Protein AF-A0A2A4JK52-F1 (afdb_monomer_lite)

Foldseek 3Di:
DDDDPDDQWFKDFDDDDPPVVVVVVVVVVVVVVVVVVVVVVVVVVPDDDDDDDDDDDDDDDDDDPACLVVQPDDPDDPDDDDDDDDDDDDPPDPDQCPCLLVLDKDWDQQPNDIFIWTGRPPFTKGWSLRLCQPQCVVLSQWFDPVLVLLARFHKAFDDPSNQVSVQCCCVPVVVVSSHPDGRDSSTIMTTPVVSNLVSVSSVLLVCCLPVVDDDLPRQWAWKQKQVPDIFIWGADPSFIKTFLVRIDTPCPVVQVQWDKDAHSSSSRRVSRCLLVVHDCVQRSDRITTIHTPVVVVVSHDPPIDIDTDGDPPSVPRPRTDPDD

Structure (mmCIF, N/CA/C/O backbone):
data_AF-A0A2A4JK52-F1
#
_entry.id   AF-A0A2A4JK52-F1
#
loop_
_atom_site.group_PDB
_atom_site.id
_atom_site.type_symbol
_atom_site.label_atom_id
_atom_site.label_alt_id
_atom_site.label_comp_id
_atom_site.label_asym_id
_atom_site.label_entity_id
_atom_site.label_seq_id
_atom_site.pdbx_PDB_ins_code
_atom_site.Cartn_x
_atom_site.Cartn_y
_atom_site.Cartn_z
_atom_site.occupancy
_atom_site.B_iso_or_equiv
_atom_site.auth_seq_id
_atom_site.auth_comp_id
_atom_site.auth_asym_id
_atom_site.auth_atom_id
_atom_site.pdbx_PDB_model_num
ATOM 1 N N . MET A 1 1 ? -8.063 0.320 60.083 1.00 36.62 1 MET A N 1
ATOM 2 C CA . MET A 1 1 ? -8.155 -0.247 58.723 1.00 36.62 1 MET A CA 1
ATOM 3 C C . MET A 1 1 ? -8.976 0.727 57.902 1.00 36.62 1 MET A C 1
ATOM 5 O O . MET A 1 1 ? -10.187 0.762 58.048 1.00 36.62 1 MET A O 1
ATOM 9 N N . THR A 1 2 ? -8.309 1.629 57.188 1.00 32.31 2 THR A N 1
ATOM 10 C CA . THR A 1 2 ? -8.949 2.612 56.309 1.00 32.31 2 THR A CA 1
ATOM 11 C C . THR A 1 2 ? -9.071 1.989 54.930 1.00 32.31 2 THR A C 1
ATOM 13 O O . THR A 1 2 ? -8.071 1.800 54.238 1.00 32.31 2 THR A O 1
ATOM 16 N N . ASP A 1 3 ? -10.295 1.607 54.593 1.00 34.12 3 ASP A N 1
ATOM 17 C CA . ASP A 1 3 ? -10.659 1.033 53.307 1.00 34.12 3 ASP A CA 1
ATOM 18 C C . ASP A 1 3 ? -10.543 2.130 52.241 1.00 34.12 3 ASP A C 1
ATOM 20 O O . ASP A 1 3 ? -11.232 3.151 52.296 1.00 34.12 3 ASP A O 1
ATOM 24 N N . THR A 1 4 ? -9.579 1.980 51.335 1.00 31.64 4 THR A N 1
ATOM 25 C CA . THR A 1 4 ? -9.336 2.944 50.257 1.00 31.64 4 THR A CA 1
ATOM 26 C C . THR A 1 4 ? -10.073 2.435 49.029 1.00 31.64 4 THR A C 1
ATOM 28 O O . THR A 1 4 ? -9.533 1.662 48.238 1.00 31.64 4 THR A O 1
ATOM 31 N N . THR A 1 5 ? -11.338 2.832 48.898 1.00 35.09 5 THR A N 1
ATOM 32 C CA . THR A 1 5 ? -12.168 2.543 47.725 1.00 35.09 5 THR A CA 1
ATOM 33 C C . THR A 1 5 ? -11.541 3.208 46.505 1.00 35.09 5 THR A C 1
ATOM 35 O O . THR A 1 5 ? -11.742 4.390 46.238 1.00 35.09 5 THR A O 1
ATOM 38 N N . THR A 1 6 ? -10.740 2.441 45.771 1.00 33.25 6 THR A N 1
ATOM 39 C CA . THR A 1 6 ? -10.181 2.861 44.488 1.00 33.25 6 THR A CA 1
ATOM 40 C C . THR A 1 6 ? -11.303 2.730 43.467 1.00 33.25 6 THR A C 1
ATOM 42 O O . THR A 1 6 ? -11.639 1.632 43.028 1.00 33.25 6 THR A O 1
ATOM 45 N N . THR A 1 7 ? -11.956 3.842 43.143 1.00 34.81 7 THR A N 1
ATOM 46 C CA . THR A 1 7 ? -12.880 3.927 42.007 1.00 34.81 7 THR A CA 1
ATOM 47 C C . THR A 1 7 ? -12.155 3.483 40.734 1.00 34.81 7 THR A C 1
ATOM 49 O O . THR A 1 7 ? -11.068 4.004 40.479 1.00 34.81 7 THR A O 1
ATOM 52 N N . PRO A 1 8 ? -12.709 2.564 39.920 1.00 42.66 8 PRO A N 1
ATOM 53 C CA . PRO A 1 8 ? -12.081 2.180 38.666 1.00 42.66 8 PRO A CA 1
ATOM 54 C C . PRO A 1 8 ? -12.132 3.380 37.721 1.00 42.66 8 PRO A C 1
ATOM 56 O O . PRO A 1 8 ? -13.198 3.832 37.301 1.00 42.66 8 PRO A O 1
ATOM 59 N N . THR A 1 9 ? -10.966 3.936 37.432 1.00 48.97 9 THR A N 1
ATOM 60 C CA . THR A 1 9 ? -10.786 5.065 36.532 1.00 48.97 9 THR A CA 1
ATOM 61 C C . THR A 1 9 ? -10.989 4.598 35.093 1.00 48.97 9 THR A C 1
ATOM 63 O O . THR A 1 9 ? -10.270 3.751 34.568 1.00 48.97 9 THR A O 1
ATOM 66 N N . MET A 1 10 ? -12.068 5.087 34.475 1.00 60.22 10 MET A N 1
ATOM 67 C CA . MET A 1 10 ? -12.590 4.559 33.212 1.00 60.22 10 MET A CA 1
ATOM 68 C C . MET A 1 10 ? -11.954 5.235 31.997 1.00 60.22 10 MET A C 1
ATOM 70 O O . MET A 1 10 ? -12.004 6.460 31.855 1.00 60.22 10 MET A O 1
ATOM 74 N N . VAL A 1 11 ? -11.446 4.419 31.072 1.00 70.81 11 VAL A N 1
ATOM 75 C CA . VAL A 1 11 ? -11.110 4.848 29.710 1.00 70.81 11 VAL A CA 1
ATOM 76 C C . VAL A 1 11 ? -12.403 5.130 28.942 1.00 70.81 11 VAL A C 1
ATOM 78 O O . VAL A 1 11 ? -13.366 4.365 29.025 1.00 70.81 11 VAL A O 1
ATOM 81 N N . LYS A 1 12 ? -12.435 6.228 28.184 1.00 76.12 12 LYS A N 1
ATOM 82 C CA . LYS A 1 12 ? -13.560 6.601 27.314 1.00 76.12 12 LYS A CA 1
ATOM 83 C C . LYS A 1 12 ? -13.098 6.663 25.865 1.00 76.12 12 LYS A C 1
ATOM 85 O O . LYS A 1 12 ? -11.958 7.030 25.591 1.00 76.12 12 LYS A O 1
ATOM 90 N N . VAL A 1 13 ? -13.982 6.311 24.935 1.00 76.38 13 VAL A N 1
ATOM 91 C CA . VAL A 1 13 ? -13.728 6.512 23.504 1.00 76.38 13 VAL A CA 1
ATOM 92 C C . VAL A 1 13 ? -14.126 7.939 23.137 1.00 76.38 13 VAL A C 1
ATOM 94 O O . VAL A 1 13 ? -15.202 8.394 23.528 1.00 76.38 13 VAL A O 1
ATOM 97 N N . LYS A 1 14 ? -13.273 8.647 22.393 1.00 76.75 14 LYS A N 1
ATOM 98 C CA . LYS A 1 14 ? -13.590 9.972 21.856 1.00 76.75 14 LYS A CA 1
ATOM 99 C C . LYS A 1 14 ? -14.831 9.886 20.968 1.00 76.75 14 LYS A C 1
ATOM 101 O O . LYS A 1 14 ? -14.818 9.207 19.945 1.00 76.75 14 LYS A O 1
ATOM 106 N N . THR A 1 15 ? -15.877 10.625 21.317 1.00 59.59 15 THR A N 1
ATOM 107 C CA . THR A 1 15 ? -16.986 10.936 20.406 1.00 59.59 15 THR A CA 1
ATOM 108 C C . THR A 1 15 ? -16.598 12.128 19.533 1.00 59.59 15 THR A C 1
ATOM 110 O O . THR A 1 15 ? -16.615 13.260 20.016 1.00 59.59 15 THR A O 1
ATOM 113 N N . GLU A 1 16 ? -16.258 11.904 18.259 1.00 47.69 16 GLU A N 1
ATOM 114 C CA . GLU A 1 16 ? -16.205 13.005 17.288 1.00 47.69 16 GLU A CA 1
ATOM 115 C C . GLU A 1 16 ? -17.636 13.483 17.009 1.00 47.69 16 GLU A C 1
ATOM 117 O O . GLU A 1 16 ? -18.491 12.705 16.587 1.00 47.69 16 GLU A O 1
ATOM 122 N N . ARG A 1 17 ? -17.902 14.769 17.263 1.00 42.41 17 ARG A N 1
ATOM 123 C CA . ARG A 1 17 ? -19.073 15.458 16.720 1.00 42.41 17 ARG A CA 1
ATOM 124 C C . ARG A 1 17 ? -18.669 16.006 15.353 1.00 42.41 17 ARG A C 1
ATOM 126 O O . ARG A 1 17 ? -17.886 16.950 15.312 1.00 42.41 17 ARG A O 1
ATOM 133 N N . PRO A 1 18 ? -19.140 15.434 14.238 1.00 45.69 18 PRO A N 1
ATOM 134 C CA . PRO A 1 18 ? -19.136 16.168 12.989 1.00 45.69 18 PRO A CA 1
ATOM 135 C C . PRO A 1 18 ? -20.170 17.284 13.146 1.00 45.69 18 PRO A C 1
ATOM 137 O O . PRO A 1 18 ? -21.369 17.011 13.208 1.00 45.69 18 PRO A O 1
ATOM 140 N N . ASP A 1 19 ? -19.722 18.531 13.273 1.00 47.72 19 ASP A N 1
ATOM 141 C CA . ASP A 1 19 ? -20.619 19.683 13.283 1.00 47.72 19 ASP A CA 1
ATOM 142 C C . ASP A 1 19 ? -21.279 19.783 11.894 1.00 47.72 19 ASP A C 1
ATOM 144 O O . ASP A 1 19 ? -20.753 20.372 10.951 1.00 47.72 19 ASP A O 1
ATOM 148 N N . GLU A 1 20 ? -22.439 19.131 11.739 1.00 50.91 20 GLU A N 1
ATOM 149 C CA . GLU A 1 20 ? -23.170 19.004 10.468 1.00 50.91 20 GLU A CA 1
ATOM 150 C C . GLU A 1 20 ? -23.477 20.361 9.813 1.00 50.91 20 GLU A C 1
ATOM 152 O O . GLU A 1 20 ? -23.659 20.436 8.596 1.00 50.91 20 GLU A O 1
ATOM 157 N N . ALA A 1 21 ? -23.532 21.432 10.607 1.00 53.22 21 ALA A N 1
ATOM 158 C CA . ALA A 1 21 ? -23.728 22.796 10.131 1.00 53.22 21 ALA A CA 1
ATOM 159 C C . ALA A 1 21 ? -22.552 23.276 9.265 1.00 53.22 21 ALA A C 1
ATOM 161 O O . ALA A 1 21 ? -22.773 23.840 8.194 1.00 53.22 21 ALA A O 1
ATOM 162 N N . GLU A 1 22 ? -21.319 22.972 9.671 1.00 52.31 22 GLU A N 1
ATOM 163 C CA . GLU A 1 22 ? -20.103 23.412 8.984 1.00 52.31 22 GLU A CA 1
ATOM 164 C C . GLU A 1 22 ? -19.877 22.606 7.692 1.00 52.31 22 GLU A C 1
ATOM 166 O O . GLU A 1 22 ? -19.504 23.160 6.659 1.00 52.31 22 GLU A O 1
ATOM 171 N N . ILE A 1 23 ? -20.228 21.311 7.694 1.00 55.25 23 ILE A N 1
ATOM 172 C CA . ILE A 1 23 ? -20.196 20.447 6.497 1.00 55.25 23 ILE A CA 1
ATOM 173 C C . ILE A 1 23 ? -21.225 20.911 5.453 1.00 55.25 23 ILE A C 1
ATOM 175 O O . ILE A 1 23 ? -20.921 20.941 4.257 1.00 55.25 23 ILE A O 1
ATOM 179 N N . ARG A 1 24 ? -22.435 21.303 5.879 1.00 59.41 24 ARG A N 1
ATOM 180 C CA . ARG A 1 24 ? -23.465 21.837 4.967 1.00 59.41 24 ARG A CA 1
ATOM 181 C C . ARG A 1 24 ? -23.070 23.199 4.401 1.00 59.41 24 ARG A C 1
ATOM 183 O O . ARG A 1 24 ? -23.310 23.442 3.219 1.00 59.41 24 ARG A O 1
ATOM 190 N N . GLU A 1 25 ? -22.431 24.049 5.199 1.00 68.19 25 GLU A N 1
ATOM 191 C CA . GLU A 1 25 ? -21.926 25.345 4.740 1.00 68.19 25 GLU A CA 1
ATOM 192 C C . GLU A 1 25 ? -20.783 25.178 3.725 1.00 68.19 25 GLU A C 1
ATOM 194 O O . GLU A 1 25 ? -20.791 25.812 2.665 1.00 68.19 25 GLU A O 1
ATOM 199 N N . LEU A 1 26 ? -19.849 24.251 3.975 1.00 65.62 26 LEU A N 1
ATOM 200 C CA . LEU A 1 26 ? -18.755 23.955 3.046 1.00 65.62 26 LEU A CA 1
ATOM 201 C C . LEU A 1 26 ? -19.266 23.349 1.730 1.00 65.62 26 LEU A C 1
ATOM 203 O O . LEU A 1 26 ? -18.803 23.728 0.651 1.00 65.62 26 LEU A O 1
ATOM 207 N N . ALA A 1 27 ? -20.251 22.447 1.807 1.00 58.47 27 ALA A N 1
ATOM 208 C CA . ALA A 1 27 ? -20.894 21.857 0.636 1.00 58.47 27 ALA A CA 1
ATOM 209 C C . ALA A 1 27 ? -21.641 22.916 -0.192 1.00 58.47 27 ALA A C 1
ATOM 211 O O . ALA A 1 27 ? -21.487 22.956 -1.415 1.00 58.47 27 ALA A O 1
ATOM 212 N N . ALA A 1 28 ? -22.378 23.823 0.458 1.00 65.88 28 ALA A N 1
ATOM 213 C CA . ALA A 1 28 ? -23.055 24.933 -0.213 1.00 65.88 28 ALA A CA 1
ATOM 214 C C . ALA A 1 28 ? -22.053 25.859 -0.922 1.00 65.88 28 ALA A C 1
ATOM 216 O O . ALA A 1 28 ? -22.222 26.172 -2.104 1.00 65.88 28 ALA A O 1
ATOM 217 N N . LYS A 1 29 ? -20.948 26.203 -0.248 1.00 72.19 29 LYS A N 1
ATOM 218 C CA . LYS A 1 29 ? -19.883 27.048 -0.804 1.00 72.19 29 LYS A CA 1
ATOM 219 C C . LYS A 1 29 ? -19.171 26.394 -1.994 1.00 72.19 29 LYS A C 1
ATOM 221 O O . LYS A 1 29 ? -18.832 27.077 -2.961 1.00 72.19 29 LYS A O 1
ATOM 226 N N . MET A 1 30 ? -18.970 25.073 -1.970 1.00 61.66 30 MET A N 1
ATOM 227 C CA . MET A 1 30 ? -18.389 24.334 -3.099 1.00 61.66 30 MET A CA 1
ATOM 228 C C . MET A 1 30 ? -19.338 24.241 -4.303 1.00 61.66 30 MET A C 1
ATOM 230 O O . MET A 1 30 ? -18.887 24.377 -5.444 1.00 61.66 30 MET A O 1
ATOM 234 N N . VAL A 1 31 ? -20.645 24.063 -4.075 1.00 67.94 31 VAL A N 1
ATOM 235 C CA . VAL A 1 31 ? -21.658 24.067 -5.146 1.00 67.94 31 VAL A CA 1
ATOM 236 C C . VAL A 1 31 ? -21.751 25.448 -5.801 1.00 67.94 31 VAL A C 1
ATOM 238 O O . VAL A 1 31 ? -21.790 25.546 -7.030 1.00 67.94 31 VAL A O 1
ATOM 241 N N . GLU A 1 32 ? -21.706 26.520 -5.010 1.00 65.25 32 GLU A N 1
ATOM 242 C CA . GLU A 1 32 ? -21.742 27.895 -5.513 1.00 65.25 32 GLU A CA 1
ATOM 243 C C . GLU A 1 32 ? -20.473 28.258 -6.303 1.00 65.25 32 GLU A C 1
ATOM 245 O O . GLU A 1 32 ? -20.561 28.800 -7.409 1.00 65.25 32 GLU A O 1
ATOM 250 N N . ALA A 1 33 ? -19.294 27.854 -5.818 1.00 62.56 33 ALA A N 1
ATOM 251 C CA . ALA A 1 33 ? -18.029 28.048 -6.528 1.00 62.56 33 ALA A CA 1
ATOM 252 C C . ALA A 1 33 ? -17.970 27.277 -7.861 1.00 62.56 33 ALA A C 1
ATOM 254 O O . ALA A 1 33 ? -17.451 27.795 -8.856 1.00 62.56 33 ALA A O 1
ATOM 255 N N . ASN A 1 34 ? -18.530 26.063 -7.920 1.00 57.28 34 ASN A N 1
ATOM 256 C CA . ASN A 1 34 ? -18.635 25.306 -9.172 1.00 57.28 34 ASN A CA 1
ATOM 257 C C . ASN A 1 34 ? -19.646 25.928 -10.142 1.00 57.28 34 ASN A C 1
ATOM 259 O O . ASN A 1 34 ? -19.380 25.982 -11.344 1.00 57.28 34 ASN A O 1
ATOM 263 N N . LYS A 1 35 ? -20.762 26.468 -9.639 1.00 58.75 35 LYS A N 1
ATOM 264 C CA . LYS A 1 35 ? -21.746 27.189 -10.460 1.00 58.75 35 LYS A CA 1
ATOM 265 C C . LYS A 1 35 ? -21.153 28.472 -11.054 1.00 58.75 35 LYS A C 1
ATOM 267 O O . LYS A 1 35 ? -21.343 28.737 -12.241 1.00 58.75 35 LYS A O 1
ATOM 272 N N . ALA A 1 36 ? -20.362 29.215 -10.277 1.00 59.62 36 ALA A N 1
ATOM 273 C CA . ALA A 1 36 ? -19.648 30.404 -10.746 1.00 59.62 36 ALA A CA 1
ATOM 274 C C . ALA A 1 36 ? -18.577 30.071 -11.804 1.00 59.62 36 ALA A C 1
ATOM 276 O O . ALA A 1 36 ? -18.473 30.766 -12.816 1.00 59.62 36 ALA A O 1
ATOM 277 N N . LYS A 1 37 ? -17.825 28.973 -11.630 1.00 58.97 37 LYS A N 1
ATOM 278 C CA . LYS A 1 37 ? -16.849 28.502 -12.633 1.00 58.97 37 LYS A CA 1
ATOM 279 C C . LYS A 1 37 ? -17.510 28.021 -13.928 1.00 58.97 37 LYS A C 1
ATOM 281 O O . LYS A 1 37 ? -16.978 28.289 -15.003 1.00 58.97 37 LYS A O 1
ATOM 286 N N . ALA A 1 38 ? -18.671 27.369 -13.848 1.00 55.62 38 ALA A N 1
ATOM 287 C CA . ALA A 1 38 ? -19.437 26.955 -15.026 1.00 55.62 38 ALA A CA 1
ATOM 288 C C . ALA A 1 38 ? -19.966 28.163 -15.823 1.00 55.62 38 ALA A C 1
ATOM 290 O O . ALA A 1 38 ? -19.889 28.180 -17.052 1.00 55.62 38 ALA A O 1
ATOM 291 N N . LEU A 1 39 ? -20.421 29.210 -15.127 1.00 54.69 39 LEU A N 1
ATOM 292 C CA . LEU A 1 39 ? -20.833 30.469 -15.753 1.00 54.69 39 LEU A CA 1
ATOM 293 C C . LEU A 1 39 ? -19.643 31.201 -16.395 1.00 54.69 39 LEU A C 1
ATOM 295 O O . LEU A 1 39 ? -19.743 31.613 -17.549 1.00 54.69 39 LEU A O 1
ATOM 299 N N . ALA A 1 40 ? -18.491 31.278 -15.720 1.00 56.25 40 ALA A N 1
ATOM 300 C CA . ALA A 1 40 ? -17.281 31.896 -16.274 1.00 56.25 40 ALA A CA 1
ATOM 301 C C . ALA A 1 40 ? -16.745 31.161 -17.522 1.00 56.25 40 ALA A C 1
ATOM 303 O O . ALA A 1 40 ? -16.319 31.804 -18.483 1.00 56.25 40 ALA A O 1
ATOM 304 N N . ALA A 1 41 ? -16.826 29.826 -17.550 1.00 51.66 41 ALA A N 1
ATOM 305 C CA . ALA A 1 41 ? -16.446 29.019 -18.711 1.00 51.66 41 ALA A CA 1
ATOM 306 C C . ALA A 1 41 ? -17.383 29.228 -19.916 1.00 51.66 41 ALA A C 1
ATOM 308 O O . ALA A 1 41 ? -16.925 29.210 -21.057 1.00 51.66 41 ALA A O 1
ATOM 309 N N . SER A 1 42 ? -18.674 29.491 -19.677 1.00 50.56 42 SER A N 1
ATOM 310 C CA . SER A 1 42 ? -19.643 29.764 -20.750 1.00 50.56 42 SER A CA 1
ATOM 311 C C . SER A 1 42 ? -19.431 31.126 -21.430 1.00 50.56 42 SER A C 1
ATOM 313 O O . SER A 1 42 ? -19.643 31.253 -22.634 1.00 50.56 42 SER A O 1
ATOM 315 N N . VAL A 1 43 ? -18.929 32.127 -20.695 1.00 52.62 43 VAL A N 1
ATOM 316 C CA . VAL A 1 43 ? -18.654 33.477 -21.225 1.00 52.62 43 VAL A CA 1
ATOM 317 C C . VAL A 1 43 ? -17.332 33.524 -22.009 1.00 52.62 43 VAL A C 1
ATOM 319 O O . VAL A 1 43 ? -17.205 34.283 -22.970 1.00 52.62 43 VAL A O 1
ATOM 322 N N . ALA A 1 44 ? -16.359 32.673 -21.663 1.00 47.91 44 ALA A N 1
ATOM 323 C CA . ALA A 1 44 ? -15.072 32.590 -22.360 1.00 47.91 44 ALA A CA 1
ATOM 324 C C . ALA A 1 44 ? -15.146 31.905 -23.744 1.00 47.91 44 ALA A C 1
ATOM 326 O O . ALA A 1 44 ? -14.259 32.110 -24.570 1.00 47.91 44 ALA A O 1
ATOM 327 N N . ALA A 1 45 ? -16.205 31.138 -24.030 1.00 45.06 45 ALA A N 1
ATOM 328 C CA . ALA A 1 45 ? -16.387 30.430 -25.304 1.00 45.06 45 ALA A CA 1
ATOM 329 C C . ALA A 1 45 ? -16.945 31.307 -26.451 1.00 45.06 45 ALA A C 1
ATOM 331 O O . ALA A 1 45 ? -17.085 30.826 -27.573 1.00 45.06 45 ALA A O 1
ATOM 332 N N . ALA A 1 46 ? -17.252 32.589 -26.203 1.00 39.81 46 ALA A N 1
ATOM 333 C CA . ALA A 1 46 ? -17.924 33.477 -27.162 1.00 39.81 46 ALA A CA 1
ATOM 334 C C . ALA A 1 46 ? -16.995 34.429 -27.954 1.00 39.81 46 ALA A C 1
ATOM 336 O O . ALA A 1 46 ? -17.484 35.332 -28.633 1.00 39.81 46 ALA A O 1
ATOM 337 N N . ARG A 1 47 ? -15.664 34.265 -27.902 1.00 39.94 47 ARG A N 1
ATOM 338 C CA . ARG A 1 47 ? -14.719 35.089 -28.686 1.00 39.94 47 ARG A CA 1
ATOM 339 C C . ARG A 1 47 ? -13.830 34.227 -29.594 1.00 39.94 47 ARG A C 1
ATOM 341 O O . ARG A 1 47 ? -12.970 33.522 -29.071 1.00 39.94 47 ARG A O 1
ATOM 348 N N . PRO A 1 48 ? -13.976 3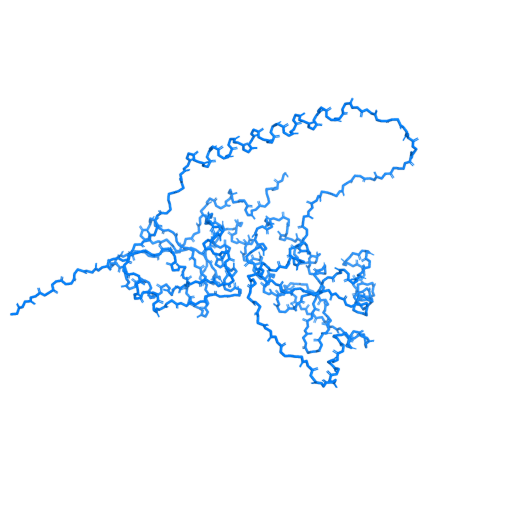4.297 -30.932 1.00 34.56 48 PRO A N 1
ATOM 349 C CA . PRO A 1 48 ? -13.069 33.612 -31.844 1.00 34.56 48 PRO A CA 1
ATOM 350 C C . PRO A 1 48 ? -11.817 34.472 -32.116 1.00 34.56 48 PRO A C 1
ATOM 352 O O . PRO A 1 48 ? -11.954 35.670 -32.378 1.00 34.56 48 PRO A O 1
ATOM 355 N N . PRO A 1 49 ? -10.598 33.904 -32.091 1.00 36.25 49 PRO A N 1
ATOM 356 C CA . PRO A 1 49 ? -9.416 34.532 -32.673 1.00 36.25 49 PRO A CA 1
ATOM 357 C C . PRO A 1 49 ? -9.271 34.164 -34.169 1.00 36.25 49 PRO A C 1
ATOM 359 O O . PRO A 1 49 ? -9.693 33.079 -34.578 1.00 36.25 49 PRO A O 1
ATOM 362 N N . PRO A 1 50 ? -8.677 35.036 -35.006 1.00 33.72 50 PRO A N 1
ATOM 363 C CA . PRO A 1 50 ? -8.478 34.770 -36.427 1.00 33.72 50 PRO A CA 1
ATOM 364 C C . PRO A 1 50 ? -7.184 33.975 -36.669 1.00 33.72 50 PRO A C 1
ATOM 366 O O . PRO A 1 50 ? -6.137 34.312 -36.121 1.00 33.72 50 PRO A O 1
ATOM 369 N N . GLY A 1 51 ? -7.247 32.960 -37.537 1.00 33.81 51 GLY A N 1
ATOM 370 C CA . GLY A 1 51 ? -6.067 32.271 -38.077 1.00 33.81 51 GLY A CA 1
ATOM 371 C C . GLY A 1 51 ? -6.178 30.747 -38.072 1.00 33.81 51 GLY A C 1
ATOM 372 O O . GLY A 1 51 ? -5.608 30.078 -37.218 1.00 33.81 51 GLY A O 1
ATOM 373 N N . SER A 1 52 ? -6.906 30.192 -39.040 1.00 31.34 52 SER A N 1
ATOM 374 C CA . SER A 1 52 ? -6.987 28.754 -39.305 1.00 31.34 52 SER A CA 1
ATOM 375 C C . SER A 1 52 ? -5.890 28.303 -40.270 1.00 31.34 52 SER A C 1
ATOM 377 O O . SER A 1 52 ? -5.799 28.901 -41.336 1.00 31.34 52 SER A O 1
ATOM 379 N N . LEU A 1 53 ? -5.207 27.187 -39.990 1.00 28.67 53 LEU A N 1
ATOM 380 C CA . LEU A 1 53 ? -4.957 26.128 -40.982 1.00 28.67 53 LEU A CA 1
ATOM 381 C C . LEU A 1 53 ? -4.849 24.745 -40.297 1.00 28.67 53 LEU A C 1
ATOM 383 O O . LEU A 1 53 ? -3.884 24.432 -39.614 1.00 28.67 53 LEU A O 1
ATOM 387 N N . VAL A 1 54 ? -5.925 23.977 -40.493 1.00 31.94 54 VAL A N 1
ATOM 388 C CA . VAL A 1 54 ? -6.076 22.523 -40.710 1.00 31.94 54 VAL A CA 1
ATOM 389 C C . VAL A 1 54 ? -5.082 21.549 -40.050 1.00 31.94 54 VAL A C 1
ATOM 391 O O . VAL A 1 54 ? -3.952 21.381 -40.492 1.00 31.94 54 VAL A O 1
ATOM 394 N N . GLY A 1 55 ? -5.603 20.756 -39.109 1.00 27.45 55 GLY A N 1
ATOM 395 C CA . GLY A 1 55 ? -5.024 19.491 -38.655 1.00 27.45 55 GLY A CA 1
ATOM 396 C C . GLY A 1 55 ? -6.007 18.761 -37.741 1.00 27.45 55 GLY A C 1
ATOM 397 O O . GLY A 1 55 ? -6.141 19.102 -36.572 1.00 27.45 55 GLY A O 1
ATOM 398 N N . VAL A 1 56 ? -6.752 17.803 -38.292 1.00 35.84 56 VAL A N 1
ATOM 399 C CA . VAL A 1 56 ? -7.744 16.991 -37.570 1.00 35.84 56 VAL A CA 1
ATOM 400 C C . VAL A 1 56 ? -7.026 16.051 -36.590 1.00 35.84 56 VAL A C 1
ATOM 402 O O . VAL A 1 56 ? -6.198 15.252 -37.019 1.00 35.84 56 VAL A O 1
ATOM 405 N N . ALA A 1 57 ? -7.371 16.108 -35.298 1.00 29.91 57 ALA A N 1
ATOM 406 C CA . ALA A 1 57 ? -6.992 15.113 -34.288 1.00 29.91 57 ALA A CA 1
ATOM 407 C C . ALA A 1 57 ? -8.247 14.630 -33.521 1.00 29.91 57 ALA A C 1
ATOM 409 O O . ALA A 1 57 ? -9.143 15.441 -33.270 1.00 29.91 57 ALA A O 1
ATOM 410 N N . PRO A 1 58 ? -8.356 13.327 -33.185 1.00 31.53 58 PRO A N 1
ATOM 411 C CA . PRO A 1 58 ? -9.578 12.721 -32.656 1.00 31.53 58 PRO A CA 1
ATOM 412 C C . PRO A 1 58 ? -9.764 12.955 -31.142 1.00 31.53 58 PRO A C 1
ATOM 414 O O . PRO A 1 58 ? -8.808 13.304 -30.447 1.00 31.53 58 PRO A O 1
ATOM 417 N N . PRO A 1 59 ? -10.989 12.764 -30.610 1.00 32.12 59 PRO A N 1
ATOM 418 C CA . PRO A 1 59 ? -11.324 13.080 -29.229 1.00 32.12 59 PRO A CA 1
ATOM 419 C C . PRO A 1 59 ? -10.997 11.914 -28.287 1.00 32.12 59 PRO A C 1
ATOM 421 O O . PRO A 1 59 ? -11.271 10.758 -28.602 1.00 32.12 59 PRO A O 1
ATOM 424 N N . GLY A 1 60 ? -10.510 12.232 -27.085 1.00 33.56 60 GLY A N 1
ATOM 425 C CA . GLY A 1 60 ? -10.619 11.338 -25.930 1.00 33.56 60 GLY A CA 1
ATOM 426 C C . GLY A 1 60 ? -9.304 10.987 -25.242 1.00 33.56 60 GLY A C 1
ATOM 427 O O . GLY A 1 60 ? -8.717 9.943 -25.491 1.00 33.56 60 GLY A O 1
ATOM 428 N N . SER A 1 61 ? -8.925 11.792 -24.256 1.00 29.39 61 SER A N 1
ATOM 429 C CA . SER A 1 61 ? -8.176 11.303 -23.099 1.00 29.39 61 SER A CA 1
ATOM 430 C C . SER A 1 61 ? -8.642 12.091 -21.881 1.00 29.39 61 SER A C 1
ATOM 432 O O . SER A 1 61 ? -8.110 13.153 -21.556 1.00 29.39 61 SER A O 1
ATOM 434 N N . GLY A 1 62 ? -9.713 11.598 -21.254 1.0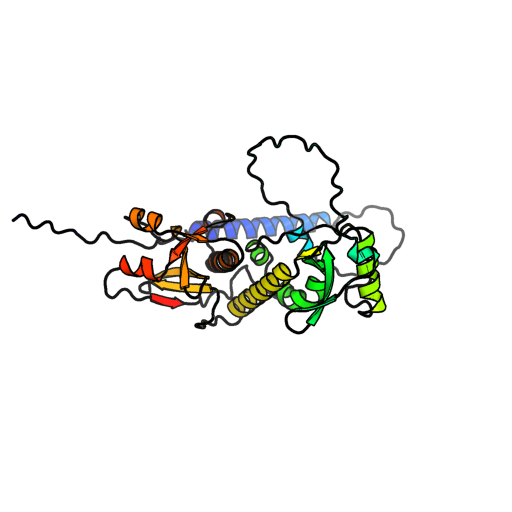0 29.12 62 GLY A N 1
ATOM 435 C CA . GLY A 1 62 ? -10.101 12.037 -19.920 1.00 29.12 62 GLY A CA 1
ATOM 436 C C . GLY A 1 62 ? -8.918 11.825 -18.982 1.00 29.12 62 GLY A C 1
ATOM 437 O O . GLY A 1 62 ? -8.334 10.745 -18.960 1.00 29.12 62 GLY A O 1
ATOM 438 N N . GLY A 1 63 ? -8.531 12.878 -18.264 1.00 34.56 63 GLY A N 1
ATOM 439 C CA . GLY A 1 63 ? -7.418 12.842 -17.328 1.00 34.56 63 GLY A CA 1
ATOM 440 C C . GLY A 1 63 ? -7.684 11.859 -16.193 1.00 34.56 63 GLY A C 1
ATOM 441 O O . GLY A 1 63 ? -8.284 12.223 -15.187 1.00 34.56 63 GLY A O 1
ATOM 442 N N . GLN A 1 64 ? -7.221 10.621 -16.344 1.00 41.59 64 GLN A N 1
ATOM 443 C CA . GLN A 1 64 ? -6.971 9.733 -15.218 1.00 41.59 64 GLN A CA 1
ATOM 444 C C . GLN A 1 64 ? -5.577 10.055 -14.669 1.00 41.59 64 GLN A C 1
ATOM 446 O O . GLN A 1 64 ? -4.576 9.981 -15.381 1.00 41.59 64 GLN A O 1
ATOM 451 N N . MET A 1 65 ? -5.509 10.457 -13.398 1.00 48.88 65 MET A N 1
ATOM 452 C CA . MET A 1 65 ? -4.241 10.548 -12.674 1.00 48.88 65 MET A CA 1
ATOM 453 C C . MET A 1 65 ? -3.729 9.123 -12.419 1.00 48.88 65 MET A C 1
ATOM 455 O O . MET A 1 65 ? -4.223 8.449 -11.520 1.00 48.88 65 MET A O 1
ATOM 459 N N . GLY A 1 66 ? -2.766 8.664 -13.221 1.00 57.53 66 GLY A N 1
ATOM 460 C CA . GLY A 1 66 ? -2.107 7.366 -13.042 1.00 57.53 66 GLY A CA 1
ATOM 461 C C . GLY A 1 66 ? -1.212 7.310 -11.799 1.00 57.53 66 GLY A C 1
ATOM 462 O O . GLY A 1 66 ? -0.802 8.345 -11.254 1.00 57.53 66 GLY A O 1
ATOM 463 N N . ILE A 1 67 ? -0.867 6.096 -11.360 1.00 71.75 67 ILE A N 1
ATOM 464 C CA . ILE A 1 67 ? -0.072 5.869 -10.135 1.00 71.75 67 ILE A CA 1
ATOM 465 C C . ILE A 1 67 ? 1.336 6.479 -10.213 1.00 71.75 67 ILE A C 1
ATOM 467 O O . ILE A 1 67 ? 1.922 6.837 -9.188 1.00 71.75 67 ILE A O 1
ATOM 471 N N . LEU A 1 68 ? 1.858 6.672 -11.428 1.00 63.56 68 LEU A N 1
ATOM 472 C CA . LEU A 1 68 ? 3.136 7.339 -11.688 1.00 63.56 68 LEU A CA 1
ATOM 473 C C . LEU A 1 68 ? 3.218 8.727 -11.033 1.00 63.56 68 LEU A C 1
ATOM 475 O O . LEU A 1 68 ? 4.240 9.059 -10.434 1.00 63.56 68 LEU A O 1
ATOM 479 N N . ASN A 1 69 ? 2.129 9.506 -11.047 1.00 62.69 69 ASN A N 1
ATOM 480 C CA . ASN A 1 69 ? 2.098 10.822 -10.396 1.00 62.69 69 ASN A CA 1
ATOM 481 C C . ASN A 1 69 ? 2.150 10.725 -8.866 1.00 62.69 69 ASN A C 1
ATOM 483 O O . ASN A 1 69 ? 2.584 11.672 -8.209 1.00 62.69 69 ASN A O 1
ATOM 487 N N . PHE A 1 70 ? 1.699 9.607 -8.296 1.00 67.75 70 PHE A N 1
ATOM 488 C CA . PHE A 1 70 ? 1.719 9.377 -6.857 1.00 67.75 70 PHE A CA 1
ATOM 489 C C . PHE A 1 70 ? 3.108 8.934 -6.386 1.00 67.75 70 PHE A C 1
ATOM 491 O O . PHE A 1 70 ? 3.646 9.482 -5.427 1.00 67.75 70 PHE A O 1
ATOM 498 N N . LEU A 1 71 ? 3.722 8.002 -7.116 1.00 73.62 71 LEU A N 1
ATOM 499 C CA . LEU A 1 71 ? 5.038 7.446 -6.794 1.00 73.62 71 LEU A CA 1
ATOM 500 C C . LEU A 1 71 ? 6.198 8.410 -7.072 1.00 73.62 71 LEU A C 1
ATOM 502 O O . LEU A 1 71 ? 7.272 8.239 -6.497 1.00 73.62 71 LEU A O 1
ATOM 506 N N . ALA A 1 72 ? 5.992 9.419 -7.923 1.00 59.38 72 ALA A N 1
ATOM 507 C CA . ALA A 1 72 ? 6.971 10.472 -8.190 1.00 59.38 72 ALA A CA 1
ATOM 508 C C . ALA A 1 72 ? 7.006 11.579 -7.113 1.00 59.38 72 ALA A C 1
ATOM 510 O O . ALA A 1 72 ? 7.903 12.429 -7.139 1.00 59.38 72 ALA A O 1
ATOM 511 N N . ARG A 1 73 ? 6.053 11.612 -6.164 1.00 56.66 73 ARG A N 1
ATOM 512 C CA . ARG A 1 73 ? 6.038 12.621 -5.091 1.00 56.66 73 ARG A CA 1
ATOM 513 C C . ARG A 1 73 ? 7.119 12.316 -4.055 1.00 56.66 73 ARG A C 1
ATOM 515 O O . ARG A 1 73 ? 7.152 11.241 -3.466 1.00 56.66 73 ARG A O 1
ATOM 522 N N . LYS A 1 74 ? 7.989 13.296 -3.798 1.00 38.19 74 LYS A N 1
ATOM 523 C CA . LYS A 1 74 ? 8.938 13.243 -2.677 1.00 38.19 74 LYS A CA 1
ATOM 524 C C . LYS A 1 74 ? 8.166 13.325 -1.348 1.00 38.19 74 LYS A C 1
ATOM 526 O O . LYS A 1 74 ? 7.264 14.161 -1.258 1.00 38.19 74 LYS A O 1
ATOM 531 N N . PRO A 1 75 ? 8.519 12.530 -0.321 1.00 38.91 75 PRO A N 1
ATOM 532 C CA . PRO A 1 75 ? 7.988 12.724 1.025 1.00 38.91 75 PRO A CA 1
ATOM 533 C C . PRO A 1 75 ? 8.297 14.145 1.512 1.00 38.91 75 PRO A C 1
ATOM 535 O O . PRO A 1 75 ? 9.373 14.677 1.222 1.00 38.91 75 PRO A O 1
ATOM 538 N N . ALA A 1 76 ? 7.365 14.762 2.242 1.00 38.56 76 ALA A N 1
ATOM 539 C CA . ALA A 1 76 ? 7.609 16.034 2.912 1.00 38.56 76 ALA A CA 1
ATOM 540 C C . ALA A 1 76 ? 8.690 15.824 3.983 1.00 38.56 76 ALA A C 1
ATOM 542 O O . ALA A 1 76 ? 8.449 15.191 5.007 1.00 38.56 76 ALA A O 1
ATOM 543 N N . ALA A 1 77 ? 9.902 16.304 3.714 1.00 34.03 77 ALA A N 1
ATOM 544 C CA . ALA A 1 77 ? 11.008 16.226 4.651 1.00 34.03 77 ALA A CA 1
ATOM 545 C C . ALA A 1 77 ? 10.894 17.363 5.673 1.00 34.03 77 ALA A C 1
ATOM 547 O O . ALA A 1 77 ? 11.009 18.535 5.314 1.00 34.03 77 ALA A O 1
ATOM 548 N N . ASN A 1 78 ? 10.729 17.008 6.947 1.00 32.72 78 ASN A N 1
ATOM 549 C CA . ASN A 1 78 ? 11.158 17.872 8.039 1.00 32.72 78 ASN A CA 1
ATOM 550 C C . ASN A 1 78 ? 12.688 17.965 7.974 1.00 32.72 78 ASN A C 1
ATOM 552 O O . ASN A 1 78 ? 13.395 16.971 8.126 1.00 32.72 78 ASN A O 1
ATOM 556 N N . THR A 1 79 ? 13.193 19.158 7.681 1.00 30.92 79 THR A N 1
ATOM 557 C CA . THR A 1 79 ? 14.620 19.478 7.643 1.00 30.92 79 THR A CA 1
ATOM 558 C C . THR A 1 79 ? 15.212 19.486 9.049 1.00 30.92 79 THR A C 1
ATOM 560 O O . THR A 1 79 ? 15.108 20.478 9.765 1.00 30.92 79 THR A O 1
ATOM 563 N N . THR A 1 80 ? 15.908 18.412 9.403 1.00 30.48 80 THR A N 1
ATOM 564 C CA . THR A 1 80 ? 17.017 18.444 10.363 1.00 30.48 80 THR A CA 1
ATOM 565 C C . THR A 1 80 ? 18.284 18.045 9.618 1.00 30.48 80 THR A C 1
ATOM 567 O O . THR A 1 80 ? 18.472 16.903 9.207 1.00 30.48 80 THR A O 1
ATOM 570 N N . THR A 1 81 ? 19.134 19.036 9.367 1.00 34.62 81 THR A N 1
ATOM 571 C CA . THR A 1 81 ? 20.471 18.888 8.788 1.00 34.62 81 THR A CA 1
ATOM 572 C C . THR A 1 81 ? 21.400 18.209 9.789 1.00 34.62 81 THR A C 1
ATOM 574 O O . THR A 1 81 ? 21.941 18.874 10.667 1.00 34.62 81 THR A O 1
ATOM 577 N N . GLU A 1 82 ? 21.631 16.906 9.631 1.00 31.83 82 GLU A N 1
ATOM 578 C CA . GLU A 1 82 ? 22.849 16.265 10.135 1.00 31.83 82 GLU A CA 1
ATOM 579 C C . GLU A 1 82 ? 23.881 16.168 9.004 1.00 31.83 82 GLU A C 1
ATOM 581 O O . GLU A 1 82 ? 23.654 15.551 7.960 1.00 31.83 82 GLU A O 1
ATOM 586 N N . LEU A 1 83 ? 25.021 16.830 9.211 1.00 37.38 83 LEU A N 1
ATOM 587 C CA . LEU A 1 83 ? 26.189 16.791 8.336 1.00 37.38 83 LEU A CA 1
ATOM 588 C C . LEU A 1 83 ? 26.817 15.390 8.369 1.00 37.38 83 LEU A C 1
ATOM 590 O O . LEU A 1 83 ? 27.376 14.976 9.382 1.00 37.38 83 LEU A O 1
ATOM 594 N N . ARG A 1 84 ? 26.769 14.667 7.244 1.00 38.34 84 ARG A N 1
ATOM 595 C CA . ARG A 1 84 ? 27.591 13.465 7.032 1.00 38.34 84 ARG A CA 1
ATOM 596 C C . ARG A 1 84 ? 29.033 13.861 6.674 1.00 38.34 84 ARG A C 1
ATOM 598 O O . ARG A 1 84 ? 29.198 14.748 5.835 1.00 38.34 84 ARG A O 1
ATOM 605 N N . PRO A 1 85 ? 30.066 13.184 7.214 1.00 38.75 85 PRO A N 1
ATOM 606 C CA . PRO A 1 85 ? 31.439 13.351 6.745 1.00 38.75 85 PRO A CA 1
ATOM 607 C C . PRO A 1 85 ? 31.593 12.853 5.300 1.00 38.75 85 PRO A C 1
ATOM 609 O O . PRO A 1 85 ? 30.910 11.915 4.880 1.00 38.75 85 PRO A O 1
ATOM 612 N N . ALA A 1 86 ? 32.493 13.494 4.552 1.00 39.16 86 ALA A N 1
ATOM 613 C CA . ALA A 1 86 ? 32.826 13.160 3.169 1.00 39.16 86 ALA A CA 1
ATOM 614 C C . ALA A 1 86 ? 33.355 11.714 3.028 1.00 39.16 86 ALA A C 1
ATOM 616 O O . ALA A 1 86 ? 34.042 11.234 3.932 1.00 39.16 86 ALA A O 1
ATOM 617 N N . PRO A 1 87 ? 33.077 11.012 1.912 1.00 45.84 87 PRO A N 1
ATOM 618 C CA . PRO A 1 87 ? 33.605 9.675 1.701 1.00 45.84 87 PRO A CA 1
ATOM 619 C C . PRO A 1 87 ? 35.038 9.745 1.154 1.00 45.84 87 PRO A C 1
ATOM 621 O O . PRO A 1 87 ? 35.260 10.155 0.016 1.00 45.84 87 PRO A O 1
ATOM 624 N N . GLU A 1 88 ? 36.006 9.303 1.954 1.00 42.47 88 GLU A N 1
ATOM 625 C CA . GLU A 1 88 ? 37.284 8.797 1.449 1.00 42.47 88 GLU A CA 1
ATOM 626 C C . GLU A 1 88 ? 37.092 7.364 0.921 1.00 42.47 88 GLU A C 1
ATOM 628 O O . GLU A 1 88 ? 36.544 6.504 1.613 1.00 42.47 88 GLU A O 1
ATOM 633 N N . GLY A 1 89 ? 37.575 7.098 -0.298 1.00 39.09 89 GLY A N 1
ATOM 634 C CA . GLY A 1 89 ? 37.785 5.747 -0.831 1.00 39.09 89 GLY A CA 1
ATOM 635 C C . GLY A 1 89 ? 36.813 5.306 -1.931 1.00 39.09 89 GLY A C 1
ATOM 636 O O . GLY A 1 89 ? 35.713 4.826 -1.661 1.00 39.09 89 GLY A O 1
ATOM 637 N N . ASP A 1 90 ? 37.283 5.378 -3.179 1.00 47.34 90 ASP A N 1
ATOM 638 C CA . ASP A 1 90 ? 36.692 4.779 -4.382 1.00 47.34 90 ASP A CA 1
ATOM 639 C C . ASP A 1 90 ? 36.518 3.251 -4.231 1.00 47.34 90 ASP A C 1
ATOM 641 O O . ASP A 1 90 ? 37.361 2.442 -4.618 1.00 47.34 90 ASP A O 1
ATOM 645 N N . LYS A 1 91 ? 35.377 2.823 -3.691 1.00 44.47 91 LYS A N 1
ATOM 646 C CA . LYS A 1 91 ? 34.773 1.530 -4.033 1.00 44.47 91 LYS A CA 1
ATOM 647 C C . LYS A 1 91 ? 33.575 1.834 -4.918 1.00 44.47 91 LYS A C 1
ATOM 649 O O . LYS A 1 91 ? 32.492 2.116 -4.407 1.00 44.47 91 LYS A O 1
ATOM 654 N N . LYS A 1 92 ? 33.771 1.796 -6.244 1.00 50.75 92 LYS A N 1
ATOM 655 C CA . LYS A 1 92 ? 32.673 1.849 -7.223 1.00 50.75 92 LYS A CA 1
ATOM 656 C C . LYS A 1 92 ? 31.634 0.810 -6.818 1.00 50.75 92 LYS A C 1
ATOM 658 O O . LYS A 1 92 ? 31.851 -0.390 -6.971 1.00 50.75 92 LYS A O 1
ATOM 663 N N . THR A 1 93 ? 30.519 1.276 -6.266 1.00 54.94 93 THR A N 1
ATOM 664 C CA . THR A 1 93 ? 29.334 0.436 -6.122 1.00 54.94 93 THR A CA 1
ATOM 665 C C . THR A 1 93 ? 28.969 -0.006 -7.542 1.00 54.94 93 THR A C 1
ATOM 667 O O . THR A 1 93 ? 28.949 0.863 -8.422 1.00 54.94 93 THR A O 1
ATOM 670 N N . PRO A 1 94 ? 28.771 -1.310 -7.813 1.00 63.12 94 PRO A N 1
ATOM 671 C CA . PRO A 1 94 ? 28.395 -1.767 -9.145 1.00 63.12 94 PRO A CA 1
ATOM 672 C C . PRO A 1 94 ? 27.198 -0.962 -9.646 1.00 63.12 94 PRO A C 1
ATOM 674 O O . PRO A 1 94 ? 26.285 -0.666 -8.868 1.00 63.12 94 PRO A O 1
ATOM 677 N N . ALA A 1 95 ? 27.229 -0.562 -10.918 1.00 75.31 95 ALA A N 1
ATOM 678 C CA . ALA A 1 95 ? 26.101 0.134 -11.516 1.00 75.31 95 ALA A CA 1
ATOM 679 C C . ALA A 1 95 ? 24.839 -0.733 -11.332 1.00 75.31 95 ALA A C 1
ATOM 681 O O . ALA A 1 95 ? 24.913 -1.954 -11.505 1.00 75.31 95 ALA A O 1
ATOM 682 N N . PRO A 1 96 ? 23.694 -0.144 -10.944 1.00 80.06 96 PRO A N 1
ATOM 683 C CA . PRO A 1 96 ? 22.508 -0.911 -10.565 1.00 80.06 96 PRO A CA 1
ATOM 684 C C . PRO A 1 96 ? 21.962 -1.789 -11.702 1.00 80.06 96 PRO A C 1
ATOM 686 O O . PRO A 1 96 ? 21.175 -2.688 -11.439 1.00 80.06 96 PRO A O 1
ATOM 689 N N . ASP A 1 97 ? 22.387 -1.553 -12.943 1.00 85.88 97 ASP A N 1
ATOM 690 C CA . ASP A 1 97 ? 21.899 -2.156 -14.178 1.00 85.88 97 ASP A CA 1
ATOM 691 C C . ASP A 1 97 ? 22.857 -3.188 -14.806 1.00 85.88 97 ASP A C 1
ATOM 693 O O . ASP A 1 97 ? 22.655 -3.589 -15.953 1.00 85.88 97 ASP A O 1
ATOM 697 N N . GLU A 1 98 ? 23.870 -3.671 -14.074 1.00 91.00 98 GLU A N 1
ATOM 698 C CA . GLU A 1 98 ? 24.821 -4.676 -14.587 1.00 91.00 98 GLU A CA 1
ATOM 699 C C . GLU A 1 98 ? 24.113 -5.943 -15.105 1.00 91.00 98 GLU A C 1
ATOM 701 O O . GLU A 1 98 ? 24.462 -6.489 -16.154 1.00 91.00 98 GLU A O 1
ATOM 706 N N . ALA A 1 99 ? 23.085 -6.408 -14.389 1.00 92.25 99 ALA A N 1
ATOM 707 C CA . ALA A 1 99 ? 22.275 -7.547 -14.812 1.00 92.25 99 ALA A CA 1
ATOM 708 C C . ALA A 1 99 ? 21.483 -7.235 -16.092 1.00 92.25 99 ALA A C 1
ATOM 710 O O . ALA A 1 99 ? 21.411 -8.069 -16.996 1.00 92.25 99 ALA A O 1
ATOM 711 N N . SER A 1 100 ? 20.961 -6.013 -16.200 1.00 94.19 100 SER A N 1
ATOM 712 C CA . SER A 1 100 ? 20.210 -5.557 -17.367 1.00 94.19 100 SER A CA 1
ATOM 713 C C . SER A 1 100 ? 21.087 -5.465 -18.615 1.00 94.19 100 SER A C 1
ATOM 715 O O . SER A 1 100 ? 20.640 -5.814 -19.705 1.00 94.19 100 SER A O 1
ATOM 717 N N . TRP A 1 101 ? 22.358 -5.081 -18.461 1.00 92.81 101 TRP A N 1
ATOM 718 C CA . TRP A 1 101 ? 23.335 -5.085 -19.555 1.00 92.81 101 TRP A CA 1
ATOM 719 C C . TRP A 1 101 ? 23.570 -6.490 -20.126 1.00 92.81 101 TRP A C 1
ATOM 721 O O . TRP A 1 101 ? 23.754 -6.652 -21.329 1.00 92.81 101 TRP A O 1
ATOM 731 N N . LYS A 1 102 ? 23.500 -7.517 -19.271 1.00 93.06 102 LYS A N 1
ATOM 732 C CA . LYS A 1 102 ? 23.605 -8.935 -19.658 1.00 93.06 102 LYS A CA 1
ATOM 733 C C . LYS A 1 102 ? 22.282 -9.514 -20.182 1.00 93.06 102 LYS A C 1
ATOM 735 O O . LYS A 1 102 ? 22.208 -10.717 -20.418 1.00 93.06 102 LYS A O 1
ATOM 740 N N . GLY A 1 103 ? 21.232 -8.697 -20.312 1.00 93.94 103 GLY A N 1
ATOM 741 C CA . GLY A 1 103 ? 19.892 -9.152 -20.685 1.00 93.94 103 GLY A CA 1
ATOM 742 C C . GLY A 1 103 ? 19.237 -10.050 -19.632 1.00 93.94 103 GLY A C 1
ATOM 743 O O . GLY A 1 103 ? 18.342 -10.824 -19.959 1.00 93.94 103 GLY A O 1
ATOM 744 N N . HIS A 1 104 ? 19.687 -9.998 -18.374 1.00 95.62 104 HIS A N 1
ATOM 745 C CA . HIS A 1 104 ? 19.174 -10.867 -17.322 1.00 95.62 104 HIS A CA 1
ATOM 746 C C . HIS A 1 104 ? 17.888 -10.287 -16.723 1.00 95.62 104 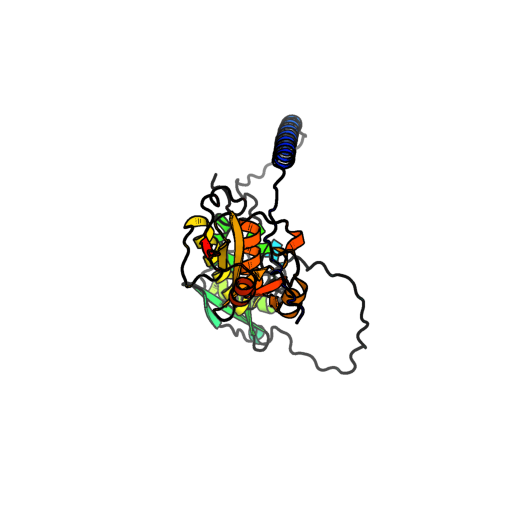HIS A C 1
ATOM 748 O O . HIS A 1 104 ? 17.897 -9.266 -16.034 1.00 95.62 104 HIS A O 1
ATOM 754 N N . PHE A 1 105 ? 16.780 -10.982 -16.959 1.00 97.31 105 PHE A N 1
ATOM 755 C CA . PHE A 1 105 ? 15.472 -10.702 -16.379 1.00 97.31 105 PHE A CA 1
ATOM 756 C C . PHE A 1 105 ? 14.807 -12.008 -15.939 1.00 97.31 105 PHE A C 1
ATOM 758 O O . PHE A 1 105 ? 15.290 -13.102 -16.240 1.00 97.31 105 PHE A O 1
ATOM 765 N N . GLY A 1 106 ? 13.700 -11.900 -15.216 1.00 97.12 106 GLY A N 1
ATOM 766 C CA . GLY A 1 106 ? 12.904 -13.054 -14.827 1.00 97.12 106 GLY A CA 1
ATOM 767 C C . GLY A 1 106 ? 11.415 -12.757 -14.847 1.00 97.12 106 GLY A C 1
ATOM 768 O O . GLY A 1 106 ? 10.982 -11.649 -15.157 1.00 97.12 106 GLY A O 1
ATOM 769 N N . TRP A 1 107 ? 10.638 -13.775 -14.500 1.00 97.25 107 TRP A N 1
ATOM 770 C CA . TRP A 1 107 ? 9.186 -13.706 -14.412 1.00 97.25 107 TRP A CA 1
ATOM 771 C C . TRP A 1 107 ? 8.743 -14.077 -13.013 1.00 97.25 107 TRP A C 1
ATOM 773 O O . TRP A 1 107 ? 9.260 -15.035 -12.435 1.00 97.25 107 TRP A O 1
ATOM 783 N N . ASP A 1 108 ? 7.778 -13.335 -12.489 1.00 95.88 108 ASP A N 1
ATOM 784 C CA . ASP A 1 108 ? 7.082 -13.708 -11.266 1.00 95.88 108 ASP A CA 1
ATOM 785 C C . ASP A 1 108 ? 5.570 -13.666 -11.479 1.00 95.88 108 ASP A C 1
ATOM 787 O O . ASP A 1 108 ? 5.073 -13.058 -12.435 1.00 95.88 108 ASP A O 1
ATOM 791 N N . MET A 1 109 ? 4.836 -14.358 -10.613 1.00 92.62 109 MET A N 1
ATOM 792 C CA . MET A 1 109 ? 3.380 -14.440 -10.697 1.00 92.62 109 MET A CA 1
ATOM 793 C C . MET A 1 109 ? 2.748 -13.525 -9.654 1.00 92.62 109 MET A C 1
ATOM 795 O O . MET A 1 109 ? 2.776 -13.820 -8.461 1.00 92.62 109 MET A O 1
ATOM 799 N N . LEU A 1 110 ? 2.146 -12.426 -10.104 1.00 86.94 110 LEU A N 1
ATOM 800 C CA . LEU A 1 110 ? 1.455 -11.464 -9.251 1.00 86.94 110 LEU A CA 1
ATOM 801 C C . LEU A 1 110 ? -0.059 -11.596 -9.477 1.00 86.94 110 LEU A C 1
ATOM 803 O O . LEU A 1 110 ? -0.585 -11.319 -10.558 1.00 86.94 110 LEU A O 1
ATOM 807 N N . GLY A 1 111 ? -0.766 -12.121 -8.473 1.00 82.25 111 GLY A N 1
ATOM 808 C CA . GLY A 1 111 ? -2.154 -12.560 -8.624 1.00 82.25 111 GLY A CA 1
ATOM 809 C C . GLY A 1 111 ? -2.264 -13.724 -9.615 1.00 82.25 111 GLY A C 1
ATOM 810 O O . GLY A 1 111 ? -1.813 -14.827 -9.331 1.00 82.25 111 GLY A O 1
ATOM 811 N N . LYS A 1 112 ? -2.877 -13.477 -10.778 1.00 86.56 112 LYS A N 1
ATOM 812 C CA . LYS A 1 112 ? -3.008 -14.458 -11.876 1.00 86.56 112 LYS A CA 1
ATOM 813 C C . LYS A 1 112 ? -2.219 -14.070 -13.133 1.00 86.56 112 LYS A C 1
ATOM 815 O O . LYS A 1 112 ? -2.432 -14.667 -14.183 1.00 86.56 112 LYS A O 1
ATOM 820 N N . CYS A 1 113 ? -1.367 -13.043 -13.062 1.00 88.81 113 CYS A N 1
ATOM 821 C CA . CYS A 1 113 ? -0.604 -12.566 -14.215 1.00 88.81 113 CYS A CA 1
ATOM 822 C C . CYS A 1 113 ? 0.891 -12.799 -14.018 1.00 88.81 113 CYS A C 1
ATOM 824 O O . CYS A 1 113 ? 1.419 -12.579 -12.928 1.00 88.81 113 CYS A O 1
ATOM 826 N N . HIS A 1 114 ? 1.575 -13.162 -15.101 1.00 92.12 114 HIS A N 1
ATOM 827 C CA . HIS A 1 114 ? 3.030 -13.128 -15.156 1.00 92.12 114 HIS A CA 1
ATOM 828 C C . HIS A 1 114 ? 3.498 -11.699 -15.422 1.00 92.12 114 HIS A C 1
ATOM 830 O O . HIS A 1 114 ? 3.062 -11.068 -16.389 1.00 92.12 114 HIS A O 1
ATOM 836 N N . ILE A 1 115 ? 4.371 -11.195 -14.554 1.00 95.56 115 ILE A N 1
ATOM 837 C CA . ILE A 1 115 ? 4.983 -9.873 -14.675 1.00 95.56 115 ILE A CA 1
ATOM 838 C C . ILE A 1 115 ? 6.495 -10.057 -14.782 1.00 95.56 115 ILE A C 1
ATOM 840 O O . ILE A 1 115 ? 7.079 -10.768 -13.955 1.00 95.56 115 ILE A O 1
ATOM 844 N N . PRO A 1 116 ? 7.140 -9.444 -15.786 1.00 97.19 116 PRO A N 1
ATOM 845 C CA . PRO A 1 116 ? 8.583 -9.490 -15.884 1.00 97.19 116 PRO A CA 1
ATOM 846 C C . PRO A 1 116 ? 9.206 -8.568 -14.835 1.00 97.19 116 PRO A C 1
ATOM 848 O O . PRO A 1 116 ? 8.708 -7.471 -14.566 1.00 97.19 116 PRO A O 1
ATOM 851 N N . TYR A 1 117 ? 10.324 -9.002 -14.269 1.00 97.88 117 TYR A N 1
ATOM 852 C CA . TYR A 1 117 ? 11.149 -8.199 -13.380 1.00 97.88 117 TYR A CA 1
ATOM 853 C C . TYR A 1 117 ? 12.593 -8.163 -13.874 1.00 97.88 117 TYR A C 1
ATOM 855 O O . TYR A 1 117 ? 13.089 -9.103 -14.496 1.00 97.88 117 TYR A O 1
ATOM 863 N N . ILE A 1 118 ? 13.276 -7.076 -13.548 1.00 97.88 118 ILE A N 1
ATOM 864 C CA . ILE A 1 118 ? 14.710 -6.886 -13.756 1.00 97.88 118 ILE A CA 1
ATOM 865 C C . ILE A 1 118 ? 15.434 -6.950 -12.412 1.00 97.88 118 ILE A C 1
ATOM 867 O O . ILE A 1 118 ? 14.827 -6.771 -11.352 1.00 97.88 118 ILE A O 1
ATOM 871 N N . TYR A 1 119 ? 16.735 -7.210 -12.447 1.00 96.31 119 TYR A N 1
ATOM 872 C CA . TYR A 1 119 ? 17.559 -7.248 -11.245 1.00 96.31 119 TYR A CA 1
ATOM 873 C C . TYR A 1 119 ? 18.299 -5.930 -11.056 1.00 96.31 119 TYR A C 1
ATOM 875 O O . TYR A 1 119 ? 18.945 -5.443 -11.982 1.00 96.31 119 TYR A O 1
ATOM 883 N N . ARG A 1 120 ? 18.272 -5.414 -9.825 1.00 94.38 120 ARG A N 1
ATOM 884 C CA . ARG A 1 120 ? 19.254 -4.437 -9.348 1.00 94.38 120 ARG A CA 1
ATOM 885 C C . ARG A 1 120 ? 20.016 -5.060 -8.196 1.00 94.38 120 ARG A C 1
ATOM 887 O O . ARG A 1 120 ? 19.454 -5.292 -7.124 1.00 94.38 120 ARG A O 1
ATOM 894 N N . SER A 1 121 ? 21.287 -5.368 -8.432 1.00 87.75 121 SER A N 1
ATOM 895 C CA . SER A 1 121 ? 22.095 -6.184 -7.522 1.00 87.75 121 SER A CA 1
ATOM 896 C C . SER A 1 121 ? 21.408 -7.532 -7.230 1.00 87.75 121 SER A C 1
ATOM 898 O O . SER A 1 121 ? 21.243 -8.341 -8.139 1.00 87.75 121 SER A O 1
ATOM 900 N N . THR A 1 122 ? 20.986 -7.783 -5.989 1.00 87.44 122 THR A N 1
ATOM 901 C CA . THR A 1 122 ? 20.302 -9.018 -5.563 1.00 87.44 122 THR A CA 1
ATOM 902 C C . THR A 1 122 ? 18.783 -8.872 -5.469 1.00 87.44 122 THR A C 1
ATOM 904 O O . THR A 1 122 ? 18.086 -9.835 -5.150 1.00 87.44 122 THR A O 1
ATOM 907 N N . GLU A 1 123 ? 18.251 -7.680 -5.730 1.00 95.19 123 GLU A N 1
ATOM 908 C CA . GLU A 1 123 ? 16.837 -7.368 -5.560 1.00 95.19 123 GLU A CA 1
ATOM 909 C C . GLU A 1 123 ? 16.099 -7.346 -6.901 1.00 95.19 123 GLU A C 1
ATOM 911 O O . GLU A 1 123 ? 16.632 -6.930 -7.933 1.00 95.19 123 GLU A O 1
ATOM 916 N N . LYS A 1 124 ? 14.835 -7.775 -6.873 1.00 97.62 124 LYS A N 1
ATOM 917 C CA . LYS A 1 124 ? 13.949 -7.808 -8.039 1.00 97.62 124 LYS A CA 1
ATOM 918 C C . LYS A 1 124 ? 13.131 -6.522 -8.123 1.00 97.62 124 LYS A C 1
ATOM 920 O O . LYS A 1 124 ? 12.512 -6.117 -7.136 1.00 97.62 124 LYS A O 1
ATOM 925 N N . TYR A 1 125 ? 13.073 -5.933 -9.309 1.00 98.00 125 TYR A N 1
ATOM 926 C CA . TYR A 1 125 ? 12.349 -4.698 -9.591 1.00 98.00 125 TYR A CA 1
ATOM 927 C C . TYR A 1 125 ? 11.400 -4.877 -10.771 1.00 98.00 125 TYR A C 1
ATOM 929 O O . TYR A 1 125 ? 11.744 -5.505 -11.768 1.00 98.00 125 TYR A O 1
ATOM 937 N N . VAL A 1 126 ? 10.211 -4.294 -10.671 1.00 97.81 126 VAL A N 1
ATOM 938 C CA . VAL A 1 126 ? 9.193 -4.308 -11.729 1.00 97.81 126 VAL A CA 1
ATOM 939 C C . VAL A 1 126 ? 8.905 -2.897 -12.200 1.00 97.81 126 VAL A C 1
ATOM 941 O O . VAL A 1 126 ? 8.871 -1.959 -11.400 1.00 97.81 126 VAL A O 1
ATOM 944 N N . ALA A 1 127 ? 8.688 -2.740 -13.504 1.00 97.31 127 ALA A N 1
ATOM 945 C CA . ALA A 1 127 ? 8.305 -1.458 -14.074 1.00 97.31 127 ALA A CA 1
ATOM 946 C C . ALA A 1 127 ? 6.882 -1.093 -13.634 1.00 97.31 127 ALA A C 1
ATOM 948 O O . ALA A 1 127 ? 5.943 -1.867 -13.839 1.00 97.31 127 ALA A O 1
ATOM 949 N N . VAL A 1 128 ? 6.716 0.107 -13.072 1.00 95.75 128 VAL A N 1
ATOM 950 C CA . VAL A 1 128 ? 5.429 0.600 -12.554 1.00 95.75 128 VAL A CA 1
ATOM 951 C C . VAL A 1 128 ? 4.353 0.533 -13.634 1.00 95.75 128 VAL A C 1
ATOM 953 O O . VAL A 1 128 ? 3.277 -0.005 -13.393 1.00 95.75 128 VAL A O 1
ATOM 956 N N . ARG A 1 129 ? 4.680 0.979 -14.853 1.00 95.00 129 ARG A N 1
ATOM 957 C CA . ARG A 1 129 ? 3.773 0.951 -16.007 1.00 95.00 129 ARG A CA 1
ATOM 958 C C . ARG A 1 129 ? 3.273 -0.461 -16.343 1.00 95.00 129 ARG A C 1
ATOM 960 O O . ARG A 1 129 ? 2.106 -0.630 -16.678 1.00 95.00 129 ARG A O 1
ATOM 967 N N . MET A 1 130 ? 4.122 -1.486 -16.222 1.00 95.19 130 MET A N 1
ATOM 968 C CA . MET A 1 130 ? 3.723 -2.874 -16.499 1.00 95.19 130 MET A CA 1
ATOM 969 C C . MET A 1 130 ? 2.740 -3.401 -15.449 1.00 95.19 130 MET A C 1
ATOM 971 O O . MET A 1 130 ? 1.741 -4.034 -15.797 1.00 95.19 130 MET A O 1
ATOM 975 N N . VAL A 1 131 ? 3.001 -3.104 -14.172 1.00 93.88 131 VAL A N 1
ATOM 976 C CA . VAL A 1 131 ? 2.113 -3.466 -13.058 1.00 93.88 131 VAL A CA 1
ATOM 977 C C . VAL A 1 131 ? 0.774 -2.736 -13.188 1.00 93.88 131 VAL A C 1
ATOM 979 O O . VAL A 1 131 ? -0.282 -3.360 -13.089 1.00 93.88 131 VAL A O 1
ATOM 982 N N . GLU A 1 132 ? 0.805 -1.435 -13.477 1.00 91.06 132 GLU A N 1
ATOM 983 C CA . GLU A 1 132 ? -0.383 -0.600 -13.662 1.00 91.06 132 GLU A CA 1
ATOM 984 C C . GLU A 1 132 ? -1.304 -1.150 -14.755 1.00 91.06 132 GLU A C 1
ATOM 986 O O . GLU A 1 132 ? -2.457 -1.496 -14.476 1.00 91.06 132 GLU A O 1
ATOM 991 N N . ILE A 1 133 ? -0.761 -1.334 -15.964 1.00 90.75 133 ILE A N 1
ATOM 992 C CA . ILE A 1 133 ? -1.524 -1.784 -17.134 1.00 90.75 133 ILE A CA 1
ATOM 993 C C . ILE A 1 133 ? -2.144 -3.163 -16.905 1.00 90.75 133 ILE A C 1
ATOM 995 O O . ILE A 1 133 ? -3.319 -3.380 -17.216 1.00 90.75 133 ILE A O 1
ATOM 999 N N . LYS A 1 134 ? -1.358 -4.110 -16.384 1.00 89.00 134 LYS A N 1
ATOM 1000 C CA . LYS A 1 134 ? -1.754 -5.523 -16.351 1.00 89.00 134 LYS A CA 1
ATOM 1001 C C . LYS A 1 134 ? -2.595 -5.887 -15.135 1.00 89.00 134 LYS A C 1
ATOM 1003 O O . LYS A 1 134 ? -3.431 -6.783 -15.228 1.00 89.00 134 LYS A O 1
ATOM 1008 N N . LEU A 1 135 ? -2.362 -5.236 -13.998 1.00 87.62 135 LEU A N 1
ATOM 1009 C CA . LEU A 1 135 ? -2.911 -5.671 -12.713 1.00 87.62 135 LEU A CA 1
ATOM 1010 C C . LEU A 1 135 ? -3.753 -4.617 -12.024 1.00 87.62 135 LEU A C 1
ATOM 1012 O O . LEU A 1 135 ? -4.787 -4.964 -11.452 1.00 87.62 135 LEU A O 1
ATOM 1016 N N . LEU A 1 136 ? -3.318 -3.358 -12.048 1.00 87.19 136 LEU A N 1
ATOM 1017 C CA . LEU A 1 136 ? -3.957 -2.329 -11.236 1.00 87.19 136 LEU A CA 1
ATOM 1018 C C . LEU A 1 136 ? -5.168 -1.719 -11.926 1.00 87.19 136 LEU A C 1
ATOM 1020 O O . LEU A 1 136 ? -6.122 -1.388 -11.231 1.00 87.19 136 LEU A O 1
ATOM 1024 N N . ASN A 1 137 ? -5.196 -1.646 -13.259 1.00 85.88 137 ASN A N 1
ATOM 1025 C CA . ASN A 1 137 ? -6.308 -1.068 -14.026 1.00 85.88 137 ASN A CA 1
ATOM 1026 C C . ASN A 1 137 ? -7.699 -1.576 -13.607 1.00 85.88 137 ASN A C 1
ATOM 1028 O O . ASN A 1 137 ? -8.665 -0.814 -13.617 1.00 85.88 137 ASN A O 1
ATOM 1032 N N . LYS A 1 138 ? -7.824 -2.839 -13.178 1.00 86.19 138 LYS A N 1
ATOM 1033 C CA . LYS A 1 138 ? -9.105 -3.372 -12.682 1.00 86.19 138 LYS A CA 1
ATOM 1034 C C . LYS A 1 138 ? -9.575 -2.719 -11.375 1.00 86.19 138 LYS A C 1
ATOM 1036 O O . LYS A 1 138 ? -10.765 -2.740 -11.110 1.00 86.19 138 LYS A O 1
ATOM 1041 N N . TYR A 1 139 ? -8.665 -2.175 -10.567 1.00 87.31 139 TYR A N 1
ATOM 1042 C CA . TYR A 1 139 ? -8.957 -1.456 -9.326 1.00 87.31 139 TYR A CA 1
ATOM 1043 C C . TYR A 1 139 ? -8.960 0.060 -9.530 1.00 87.31 139 TYR A C 1
ATOM 1045 O O . TYR A 1 139 ? -9.837 0.728 -8.995 1.00 87.31 139 TYR A O 1
ATOM 1053 N N . LEU A 1 140 ? -8.022 0.601 -10.320 1.00 80.75 140 LEU A N 1
ATOM 1054 C CA . LEU A 1 140 ? -7.847 2.051 -10.515 1.00 80.75 140 LEU A CA 1
ATOM 1055 C C . LEU A 1 140 ? -9.088 2.731 -11.117 1.00 80.75 140 LEU A C 1
ATOM 1057 O O . LEU A 1 140 ? -9.288 3.922 -10.920 1.00 80.75 140 LEU A O 1
ATOM 1061 N N . ASN A 1 141 ? -9.937 1.973 -11.817 1.00 82.75 141 ASN A N 1
ATOM 1062 C CA . ASN A 1 141 ? -11.210 2.465 -12.349 1.00 82.75 141 ASN A CA 1
ATOM 1063 C C . ASN A 1 141 ? -12.335 2.562 -11.304 1.00 82.75 141 ASN A C 1
ATOM 1065 O O . ASN A 1 141 ? -13.351 3.193 -11.572 1.00 82.75 141 ASN A O 1
ATOM 1069 N N . TYR A 1 142 ? -12.168 1.949 -10.132 1.00 84.69 142 TYR A N 1
ATOM 1070 C CA . TYR A 1 142 ? -13.163 1.950 -9.056 1.00 84.69 142 TYR A CA 1
ATOM 1071 C C . TYR A 1 142 ? -12.676 2.684 -7.810 1.00 84.69 142 TYR A C 1
ATOM 1073 O O . TYR A 1 142 ? -13.488 3.221 -7.067 1.00 84.69 142 TYR A O 1
ATOM 1081 N N . LEU A 1 143 ? -11.369 2.686 -7.558 1.00 88.56 143 LEU A N 1
ATOM 1082 C CA . LEU A 1 143 ? -10.762 3.209 -6.342 1.00 88.56 143 LEU A CA 1
ATOM 1083 C C . LEU A 1 143 ? -10.277 4.647 -6.536 1.00 88.56 143 LEU A C 1
ATOM 1085 O O . LEU A 1 143 ? -9.540 4.949 -7.473 1.00 88.56 143 LEU A O 1
ATOM 1089 N N . HIS A 1 144 ? -10.661 5.535 -5.622 1.00 89.12 144 HIS A N 1
ATOM 1090 C CA . HIS A 1 144 ? -10.204 6.920 -5.616 1.00 89.12 144 HIS A CA 1
ATOM 1091 C C . HIS A 1 144 ? -8.715 7.020 -5.258 1.00 89.12 144 HIS A C 1
ATOM 1093 O O . HIS A 1 144 ? -8.180 6.223 -4.481 1.00 89.12 144 HIS A O 1
ATOM 1099 N N . ALA A 1 145 ? -8.055 8.066 -5.763 1.00 85.88 145 ALA A N 1
ATOM 1100 C CA . ALA A 1 145 ? -6.622 8.283 -5.579 1.00 85.88 145 ALA A CA 1
ATOM 1101 C C . ALA A 1 145 ? -6.190 8.452 -4.112 1.00 85.88 145 ALA A C 1
ATOM 1103 O O . ALA A 1 145 ? -5.035 8.190 -3.770 1.00 85.88 145 ALA A O 1
ATOM 1104 N N . ASP A 1 146 ? -7.116 8.821 -3.225 1.00 86.25 146 ASP A N 1
ATOM 1105 C CA . ASP A 1 146 ? -6.848 8.925 -1.788 1.00 86.25 146 ASP A CA 1
ATOM 1106 C C . ASP A 1 146 ? -6.456 7.598 -1.141 1.00 86.25 146 ASP A C 1
ATOM 1108 O O . ASP A 1 146 ? -5.786 7.608 -0.109 1.00 86.25 146 ASP A O 1
ATOM 1112 N N . ILE A 1 147 ? -6.833 6.461 -1.730 1.00 89.56 147 ILE A N 1
ATOM 1113 C CA . ILE A 1 147 ? -6.423 5.142 -1.235 1.00 89.56 147 ILE A CA 1
ATOM 1114 C C . ILE A 1 147 ? -4.918 4.943 -1.428 1.00 89.56 147 ILE A C 1
ATOM 1116 O O . ILE A 1 147 ? -4.254 4.366 -0.567 1.00 89.56 147 ILE A O 1
ATOM 1120 N N . TYR A 1 148 ? -4.345 5.482 -2.506 1.00 87.69 148 TYR A N 1
ATOM 1121 C CA . TYR A 1 148 ? -2.909 5.363 -2.780 1.00 87.69 148 TYR A CA 1
ATOM 1122 C C . TYR A 1 148 ? -2.087 6.107 -1.722 1.00 87.69 148 TYR A C 1
ATOM 1124 O O . TYR A 1 148 ? -0.999 5.659 -1.354 1.00 87.69 148 TYR A O 1
ATOM 1132 N N . SER A 1 149 ? -2.664 7.159 -1.126 1.00 87.38 149 SER A N 1
ATOM 1133 C CA . SER A 1 149 ? -2.052 7.923 -0.035 1.00 87.38 149 SER A CA 1
ATOM 1134 C C . SER A 1 149 ? -2.009 7.214 1.313 1.00 87.38 149 SER A C 1
ATOM 1136 O O . SER A 1 149 ? -1.444 7.760 2.261 1.00 87.38 149 SER A O 1
ATOM 1138 N N . CYS A 1 150 ? -2.588 6.020 1.426 1.00 90.00 150 CYS A N 1
ATOM 1139 C CA . CYS A 1 150 ? -2.375 5.164 2.588 1.00 90.00 150 CYS A CA 1
ATOM 1140 C C . CYS A 1 150 ? -0.978 4.535 2.592 1.00 90.00 150 CYS A C 1
ATOM 1142 O O . CYS A 1 150 ? -0.507 4.133 3.652 1.00 90.00 150 CYS A O 1
ATOM 1144 N N . THR A 1 151 ? -0.324 4.461 1.430 1.00 91.12 151 THR A N 1
ATOM 1145 C CA . THR A 1 151 ? 0.931 3.728 1.230 1.00 91.12 151 THR A CA 1
ATOM 1146 C C . THR A 1 151 ? 2.101 4.675 0.972 1.00 91.12 151 THR A C 1
ATOM 1148 O O . THR A 1 151 ? 1.922 5.784 0.470 1.00 91.12 151 THR A O 1
ATOM 1151 N N . CYS A 1 152 ? 3.313 4.228 1.300 1.00 86.44 152 CYS A N 1
ATOM 1152 C CA . CYS A 1 152 ? 4.559 4.913 0.959 1.00 86.44 152 CYS A CA 1
ATOM 1153 C C . CYS A 1 152 ? 5.488 3.906 0.276 1.00 86.44 152 CYS A C 1
ATOM 1155 O O . CYS A 1 152 ? 6.236 3.187 0.936 1.00 86.44 152 CYS A O 1
ATOM 1157 N N . ILE A 1 153 ? 5.381 3.802 -1.051 1.00 91.69 153 ILE A N 1
ATOM 1158 C CA . ILE A 1 153 ? 6.189 2.877 -1.852 1.00 91.69 153 ILE A CA 1
ATOM 1159 C C . ILE A 1 153 ? 7.331 3.652 -2.481 1.00 91.69 153 ILE A C 1
ATOM 1161 O O . ILE A 1 153 ? 7.125 4.643 -3.186 1.00 91.69 153 ILE A O 1
ATOM 1165 N N . ARG A 1 154 ? 8.550 3.169 -2.263 1.00 92.62 154 ARG A N 1
ATOM 1166 C CA . ARG A 1 154 ? 9.731 3.782 -2.852 1.00 92.62 154 ARG A CA 1
ATOM 1167 C C . ARG A 1 154 ? 9.869 3.360 -4.310 1.00 92.62 154 ARG A C 1
ATOM 1169 O O . ARG A 1 154 ? 10.017 2.179 -4.617 1.00 92.62 154 ARG A O 1
ATOM 1176 N N . SER A 1 155 ? 9.856 4.348 -5.195 1.00 94.31 155 SER A N 1
ATOM 1177 C CA . SER A 1 155 ? 10.084 4.169 -6.624 1.00 94.31 155 SER A CA 1
ATOM 1178 C C . SER A 1 155 ? 11.432 4.751 -7.045 1.00 94.31 155 SER A C 1
ATOM 1180 O O . SER A 1 155 ? 12.033 5.568 -6.339 1.00 94.31 155 SER A O 1
ATOM 1182 N N . TYR A 1 156 ? 11.925 4.303 -8.195 1.00 95.88 156 TYR A N 1
ATOM 1183 C CA . TYR A 1 156 ? 13.206 4.723 -8.742 1.00 95.88 156 TYR A CA 1
ATOM 1184 C C . TYR A 1 156 ? 13.096 4.895 -10.248 1.00 95.88 156 TYR A C 1
ATOM 1186 O O . TYR A 1 156 ? 12.523 4.038 -10.914 1.00 95.88 156 TYR A O 1
ATOM 1194 N N . TYR A 1 157 ? 13.707 5.943 -10.792 1.00 96.94 157 TYR A N 1
ATOM 1195 C CA . TYR A 1 157 ? 13.881 6.063 -12.237 1.00 96.94 157 TYR A CA 1
ATOM 1196 C C . TYR A 1 157 ? 14.713 4.904 -12.783 1.00 96.94 157 TYR A C 1
ATOM 1198 O O . TYR A 1 157 ? 15.614 4.400 -12.097 1.00 96.94 157 TYR A O 1
ATOM 1206 N N . ILE A 1 158 ? 14.391 4.472 -13.998 1.00 96.12 158 ILE A N 1
ATOM 1207 C CA . ILE A 1 158 ? 15.152 3.438 -14.700 1.00 96.12 158 ILE A CA 1
ATOM 1208 C C . ILE A 1 158 ? 16.368 4.019 -15.419 1.00 96.12 158 ILE A C 1
ATOM 1210 O O . ILE A 1 158 ? 16.369 5.177 -15.843 1.00 96.12 158 ILE A O 1
ATOM 1214 N N . THR A 1 159 ? 17.418 3.214 -15.566 1.00 96.19 159 THR A N 1
ATOM 1215 C CA . THR A 1 159 ? 18.579 3.581 -16.385 1.00 96.19 159 THR A CA 1
ATOM 1216 C C . THR A 1 159 ? 18.262 3.434 -17.874 1.00 96.19 159 THR A C 1
ATOM 1218 O O . THR A 1 159 ? 17.247 2.858 -18.269 1.00 96.19 159 THR A O 1
ATOM 1221 N N . GLU A 1 160 ? 19.139 3.949 -18.737 1.00 96.00 160 GLU A N 1
ATOM 1222 C CA . GLU A 1 160 ? 18.976 3.773 -20.183 1.00 96.00 160 GLU A CA 1
ATOM 1223 C C . GLU A 1 160 ? 19.067 2.293 -20.593 1.00 96.00 160 GLU A C 1
ATOM 1225 O O . GLU A 1 160 ? 18.326 1.838 -21.464 1.00 96.00 160 GLU A O 1
ATOM 1230 N N . ILE A 1 161 ? 19.937 1.521 -19.935 1.00 96.75 161 ILE A N 1
ATOM 1231 C CA . ILE A 1 161 ? 20.099 0.086 -20.188 1.00 96.75 161 ILE A CA 1
ATOM 1232 C C . ILE A 1 161 ? 18.848 -0.682 -19.763 1.00 96.75 161 ILE A C 1
ATOM 1234 O O . ILE A 1 161 ? 18.343 -1.508 -20.521 1.00 96.75 161 ILE A O 1
ATOM 1238 N N . GLU A 1 162 ? 18.301 -0.371 -18.589 1.00 97.44 162 GLU A N 1
ATOM 1239 C CA . GLU A 1 162 ? 17.040 -0.955 -18.126 1.00 97.44 162 GLU A CA 1
ATOM 1240 C C . GLU A 1 162 ? 15.877 -0.602 -19.056 1.00 97.44 162 GLU A C 1
ATOM 1242 O O . GLU A 1 162 ? 15.068 -1.469 -19.373 1.00 97.44 162 GLU A O 1
ATOM 1247 N N . ALA A 1 163 ? 15.813 0.638 -19.552 1.00 97.69 163 ALA A N 1
ATOM 1248 C CA . ALA A 1 163 ? 14.808 1.045 -20.529 1.00 97.69 163 ALA A CA 1
ATOM 1249 C C . ALA A 1 163 ? 14.903 0.220 -21.822 1.00 97.69 163 ALA A C 1
ATOM 1251 O O . ALA A 1 163 ? 13.883 -0.257 -22.323 1.00 97.69 163 ALA A O 1
ATOM 1252 N N . ARG A 1 164 ? 16.115 -0.010 -22.349 1.00 97.69 164 ARG A N 1
ATOM 1253 C CA . ARG A 1 164 ? 16.329 -0.879 -23.522 1.00 97.69 164 ARG A CA 1
ATOM 1254 C C . ARG A 1 164 ? 15.873 -2.313 -23.255 1.00 97.69 164 ARG A C 1
ATOM 1256 O O . ARG A 1 164 ? 15.124 -2.853 -24.066 1.00 97.69 164 ARG A O 1
ATOM 1263 N N . LEU A 1 165 ? 16.252 -2.893 -22.114 1.00 98.00 165 LEU A N 1
ATOM 1264 C CA . LEU A 1 165 ? 15.840 -4.249 -21.743 1.00 98.00 165 LEU A CA 1
ATOM 1265 C C . LEU A 1 165 ? 14.318 -4.358 -21.572 1.00 98.00 165 LEU A C 1
ATOM 1267 O O . LEU A 1 165 ? 13.707 -5.280 -22.099 1.00 98.00 165 LEU A O 1
ATOM 1271 N N . LEU A 1 166 ? 13.672 -3.404 -20.898 1.00 98.12 166 LEU A N 1
ATOM 1272 C CA . LEU A 1 166 ? 12.214 -3.395 -20.727 1.00 98.12 166 LEU A CA 1
ATOM 1273 C C . LEU A 1 166 ? 11.473 -3.246 -22.062 1.00 98.12 166 LEU A C 1
ATOM 1275 O O . LEU A 1 166 ? 10.423 -3.862 -22.251 1.00 98.12 166 LEU A O 1
ATOM 1279 N N . ASN A 1 167 ? 12.020 -2.471 -23.001 1.00 98.06 167 ASN A N 1
ATOM 1280 C CA . ASN A 1 167 ? 11.504 -2.390 -24.368 1.00 98.06 167 ASN A CA 1
ATOM 1281 C C . ASN A 1 167 ? 11.649 -3.719 -25.113 1.00 98.06 167 ASN A C 1
ATOM 1283 O O . ASN A 1 167 ? 10.711 -4.144 -25.786 1.00 98.06 167 ASN A O 1
ATOM 1287 N N . GLU A 1 168 ? 12.789 -4.397 -24.976 1.00 97.50 168 GLU A N 1
ATOM 1288 C CA . GLU A 1 168 ? 12.997 -5.725 -25.555 1.00 97.50 168 GLU A CA 1
ATOM 1289 C C . GLU A 1 168 ? 12.021 -6.753 -24.975 1.00 97.50 168 GLU A C 1
ATOM 1291 O O . GLU A 1 168 ? 11.339 -7.439 -25.735 1.00 97.50 168 GLU A O 1
ATOM 1296 N N . ILE A 1 169 ? 11.887 -6.799 -23.647 1.00 97.81 169 ILE A N 1
ATOM 1297 C CA . ILE A 1 169 ? 10.919 -7.646 -22.944 1.00 97.81 169 ILE A CA 1
ATOM 1298 C C . ILE A 1 169 ? 9.509 -7.388 -23.477 1.00 97.81 169 ILE A C 1
ATOM 1300 O O . ILE A 1 169 ? 8.825 -8.330 -23.879 1.00 97.81 169 ILE A O 1
ATOM 1304 N N . ASN A 1 170 ? 9.080 -6.123 -23.534 1.00 96.88 170 ASN A N 1
ATOM 1305 C CA . ASN A 1 170 ? 7.741 -5.775 -24.001 1.00 96.88 170 ASN A CA 1
ATOM 1306 C C . ASN A 1 170 ? 7.509 -6.204 -25.458 1.00 96.88 170 ASN A C 1
ATOM 1308 O O . ASN A 1 170 ? 6.491 -6.815 -25.767 1.00 96.88 170 ASN A O 1
ATOM 1312 N N . ASN A 1 171 ? 8.457 -5.922 -26.350 1.00 96.12 171 ASN A N 1
ATOM 1313 C CA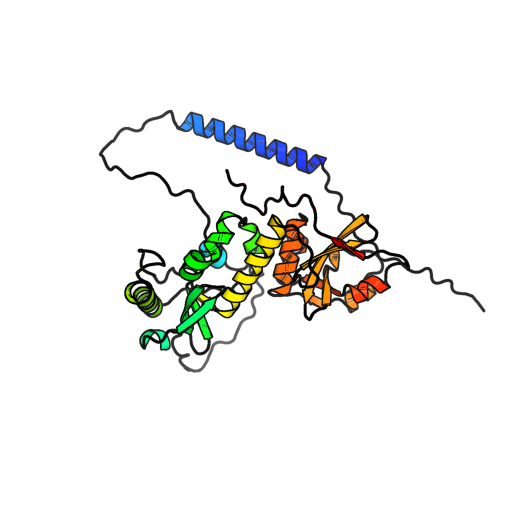 . ASN A 1 171 ? 8.268 -6.140 -27.783 1.00 96.12 171 ASN A CA 1
ATOM 1314 C C . ASN A 1 171 ? 8.453 -7.602 -28.203 1.00 96.12 171 ASN A C 1
ATOM 1316 O O . ASN A 1 171 ? 7.742 -8.064 -29.087 1.00 96.12 171 ASN A O 1
ATOM 1320 N N . ARG A 1 172 ? 9.410 -8.322 -27.605 1.00 96.12 172 ARG A N 1
ATOM 1321 C CA . ARG A 1 172 ? 9.782 -9.683 -28.030 1.00 96.12 172 ARG A CA 1
ATOM 1322 C C . ARG A 1 172 ? 9.154 -10.788 -27.198 1.00 96.12 172 ARG A C 1
ATOM 1324 O O . ARG A 1 172 ? 8.967 -11.885 -27.707 1.00 96.12 172 ARG A O 1
ATOM 1331 N N . HIS A 1 173 ? 8.879 -10.523 -25.924 1.00 95.19 173 HIS A N 1
ATOM 1332 C CA . HIS A 1 173 ? 8.398 -11.544 -24.990 1.00 95.19 173 HIS A CA 1
ATOM 1333 C C . HIS A 1 173 ? 6.959 -11.307 -24.526 1.00 95.19 173 HIS A C 1
ATOM 1335 O O . HIS A 1 173 ? 6.382 -12.166 -23.864 1.00 95.19 173 HIS A O 1
ATOM 1341 N N . CYS A 1 174 ? 6.392 -10.138 -24.833 1.00 94.19 174 CYS A N 1
ATOM 1342 C CA . CYS A 1 174 ? 5.081 -9.720 -24.342 1.00 94.19 174 CYS A CA 1
ATOM 1343 C C . CYS A 1 174 ? 4.153 -9.190 -25.442 1.00 94.19 174 CYS A C 1
ATOM 1345 O O . CYS A 1 174 ? 3.116 -8.616 -25.108 1.00 94.19 174 CYS A O 1
ATOM 1347 N N . ASP A 1 175 ? 4.545 -9.309 -26.714 1.00 93.44 175 ASP A N 1
ATOM 1348 C CA . ASP A 1 175 ? 3.792 -8.852 -27.890 1.00 93.44 175 ASP A CA 1
ATOM 1349 C C . ASP A 1 175 ? 3.265 -7.404 -27.785 1.00 93.44 175 ASP A C 1
ATOM 1351 O O . ASP A 1 175 ? 2.176 -7.069 -28.252 1.00 93.44 175 ASP A O 1
ATOM 1355 N N . GLY A 1 176 ? 4.022 -6.520 -27.126 1.00 92.00 176 GLY A N 1
ATOM 1356 C CA . GLY A 1 176 ? 3.669 -5.110 -26.939 1.00 92.00 176 GLY A CA 1
ATOM 1357 C C . GLY A 1 176 ? 2.517 -4.848 -25.957 1.00 92.00 176 GLY A C 1
ATOM 1358 O O . GLY A 1 176 ? 1.963 -3.745 -25.951 1.00 92.00 176 GLY A O 1
ATOM 1359 N N . GLN A 1 177 ? 2.134 -5.819 -25.116 1.00 92.31 177 GLN A N 1
ATOM 1360 C CA . GLN A 1 177 ? 0.979 -5.695 -24.211 1.00 92.31 177 GLN A CA 1
ATOM 1361 C C . GLN A 1 177 ? 1.099 -4.570 -23.167 1.00 92.31 177 GLN A C 1
ATOM 1363 O O . GLN A 1 177 ? 0.091 -4.172 -22.586 1.00 92.31 177 GLN A O 1
ATOM 1368 N N . PHE A 1 178 ? 2.307 -4.060 -22.905 1.00 92.38 178 PHE A N 1
ATOM 1369 C CA . PHE A 1 178 ? 2.548 -2.979 -21.940 1.00 92.38 178 PHE A CA 1
ATOM 1370 C C . PHE A 1 178 ? 2.599 -1.588 -22.586 1.00 92.38 178 PHE A C 1
ATOM 1372 O O . PHE A 1 178 ? 3.155 -0.649 -22.015 1.00 92.38 178 PHE A O 1
ATOM 1379 N N . GLY A 1 179 ? 1.998 -1.454 -23.769 1.00 89.88 179 GLY A N 1
ATOM 1380 C CA . GLY A 1 179 ? 1.893 -0.201 -24.506 1.00 89.88 179 GLY A CA 1
ATOM 1381 C C . GLY A 1 179 ? 2.882 -0.113 -25.665 1.00 89.88 179 GLY A C 1
ATOM 1382 O O . GLY A 1 179 ? 3.875 -0.837 -25.730 1.00 89.88 179 GLY A O 1
ATOM 1383 N N . ARG A 1 180 ? 2.575 0.795 -26.599 1.00 90.06 180 ARG A N 1
ATOM 1384 C CA . ARG A 1 180 ? 3.383 1.052 -27.804 1.00 90.06 180 ARG A CA 1
ATOM 1385 C C . ARG A 1 180 ? 4.507 2.054 -27.564 1.00 90.06 180 ARG A C 1
ATOM 1387 O O . ARG A 1 180 ? 5.480 2.069 -28.309 1.00 90.06 180 ARG A O 1
ATOM 1394 N N . GLU A 1 181 ? 4.357 2.909 -26.556 1.00 94.38 181 GLU A N 1
ATOM 1395 C CA . GLU A 1 181 ? 5.374 3.895 -26.217 1.00 94.38 181 GLU A CA 1
ATOM 1396 C C . GLU A 1 181 ? 6.584 3.210 -25.576 1.00 94.38 181 GLU A C 1
ATOM 1398 O O . GLU A 1 181 ? 6.414 2.416 -24.640 1.00 94.38 181 GLU A O 1
ATOM 1403 N N . PRO A 1 182 ? 7.808 3.519 -26.027 1.00 95.94 182 PRO A N 1
ATOM 1404 C CA . PRO A 1 182 ? 8.997 2.923 -25.451 1.00 95.94 182 PRO A CA 1
ATOM 1405 C C . PRO A 1 182 ? 9.193 3.381 -24.002 1.00 95.94 182 PRO A C 1
ATOM 1407 O O . PRO A 1 182 ? 8.922 4.527 -23.658 1.00 95.94 182 PRO A O 1
ATOM 1410 N N . PHE A 1 183 ? 9.699 2.485 -23.159 1.00 97.50 183 PHE A N 1
ATOM 1411 C CA . PHE A 1 183 ? 10.255 2.831 -21.857 1.00 97.50 183 PHE A CA 1
ATOM 1412 C C . PHE A 1 183 ? 11.440 3.784 -22.037 1.00 97.50 183 PHE A C 1
ATOM 1414 O O . PHE A 1 183 ? 12.259 3.614 -22.947 1.00 97.50 183 PHE A O 1
ATOM 1421 N N . THR A 1 184 ? 11.537 4.763 -21.145 1.00 97.31 184 THR A N 1
ATOM 1422 C CA . THR A 1 184 ? 12.556 5.816 -21.102 1.00 97.31 184 THR A CA 1
ATOM 1423 C C . THR A 1 184 ? 13.055 6.011 -19.669 1.00 97.31 184 THR A C 1
ATOM 1425 O O . THR A 1 184 ? 12.452 5.525 -18.722 1.00 97.31 184 THR A O 1
ATOM 1428 N N . GLN A 1 185 ? 14.105 6.807 -19.462 1.00 95.88 185 GLN A N 1
ATOM 1429 C CA . GLN A 1 185 ? 14.608 7.126 -18.113 1.00 95.88 185 GLN A CA 1
ATOM 1430 C C . GLN A 1 185 ? 13.613 7.902 -17.226 1.00 95.88 185 GLN A C 1
ATOM 1432 O O . GLN A 1 185 ? 13.894 8.142 -16.055 1.00 95.88 185 GLN A O 1
ATOM 1437 N N . LYS A 1 186 ? 12.458 8.318 -17.766 1.00 95.81 186 LYS A N 1
ATOM 1438 C CA . LYS A 1 186 ? 11.359 8.916 -16.993 1.00 95.81 186 LYS A CA 1
ATOM 1439 C C . LYS A 1 186 ? 10.453 7.865 -16.352 1.00 95.81 186 LYS A C 1
ATOM 1441 O O . LYS A 1 186 ? 9.694 8.201 -15.446 1.00 95.81 186 LYS A O 1
ATOM 1446 N N . ASP A 1 187 ? 10.517 6.621 -16.816 1.00 96.94 187 ASP A N 1
ATOM 1447 C CA . ASP A 1 187 ? 9.758 5.523 -16.243 1.00 96.94 187 ASP A CA 1
ATOM 1448 C C . ASP A 1 187 ? 10.341 5.098 -14.894 1.00 96.94 187 ASP A C 1
ATOM 1450 O O . ASP A 1 187 ? 11.531 5.257 -14.606 1.00 96.94 187 ASP A O 1
ATOM 1454 N N . LEU A 1 188 ? 9.465 4.545 -14.059 1.00 97.69 188 LEU A N 1
ATOM 1455 C CA . LEU A 1 188 ? 9.784 4.137 -12.702 1.00 97.69 188 LEU A CA 1
ATOM 1456 C C . LEU A 1 188 ? 9.758 2.616 -12.562 1.00 97.69 188 LEU A C 1
ATOM 1458 O O . LEU A 1 188 ? 8.929 1.926 -13.161 1.00 97.69 188 LEU A O 1
ATOM 1462 N N . VAL A 1 189 ? 10.614 2.115 -11.681 1.00 97.69 189 VAL A N 1
ATOM 1463 C CA . VAL A 1 189 ? 10.552 0.764 -11.126 1.00 97.69 189 VAL A CA 1
ATOM 1464 C C . VAL A 1 189 ? 10.358 0.811 -9.616 1.00 97.69 189 VAL A C 1
ATOM 1466 O O . VAL A 1 189 ? 10.801 1.740 -8.937 1.00 97.69 189 VAL A O 1
ATOM 1469 N N . VAL A 1 190 ? 9.708 -0.219 -9.089 1.00 97.25 190 VAL A N 1
ATOM 1470 C CA . VAL A 1 190 ? 9.534 -0.470 -7.652 1.00 97.25 190 VAL A CA 1
ATOM 1471 C C . VAL A 1 190 ? 10.023 -1.875 -7.329 1.00 97.25 190 VAL A C 1
ATOM 1473 O O . VAL A 1 190 ? 10.114 -2.722 -8.222 1.00 97.25 190 VAL A O 1
ATOM 1476 N N . ARG A 1 191 ? 10.343 -2.137 -6.060 1.00 97.12 191 ARG A N 1
ATOM 1477 C CA . ARG A 1 191 ? 10.681 -3.496 -5.626 1.00 97.12 191 ARG A CA 1
ATOM 1478 C C . ARG A 1 191 ? 9.499 -4.418 -5.882 1.00 97.12 191 ARG A C 1
ATOM 1480 O O . ARG A 1 191 ? 8.351 -4.062 -5.614 1.00 97.12 191 ARG A O 1
ATOM 1487 N N . LEU A 1 192 ? 9.788 -5.622 -6.362 1.00 96.56 192 LEU A N 1
ATOM 1488 C CA . LEU A 1 192 ? 8.759 -6.619 -6.636 1.00 96.56 192 LEU A CA 1
ATOM 1489 C C . LEU A 1 192 ? 7.944 -6.942 -5.371 1.00 96.56 192 LEU A C 1
ATOM 1491 O O . LEU A 1 192 ? 6.725 -7.038 -5.451 1.00 96.56 192 LEU A O 1
ATOM 1495 N N . SER A 1 193 ? 8.589 -7.030 -4.202 1.00 95.69 193 SER A N 1
ATOM 1496 C CA . SER A 1 193 ? 7.912 -7.244 -2.914 1.00 95.69 193 SER A CA 1
ATOM 1497 C C . SER A 1 193 ? 6.890 -6.152 -2.589 1.00 95.69 193 SER A C 1
ATOM 1499 O O . SER A 1 193 ? 5.789 -6.455 -2.141 1.00 95.69 193 SER A O 1
ATOM 1501 N N . ASP A 1 194 ? 7.217 -4.888 -2.864 1.00 95.56 194 ASP A N 1
ATOM 1502 C CA . ASP A 1 194 ? 6.302 -3.773 -2.611 1.00 95.56 194 ASP A CA 1
ATOM 1503 C C . ASP A 1 194 ? 5.135 -3.783 -3.603 1.00 95.56 194 ASP A C 1
ATOM 1505 O O . ASP A 1 194 ? 4.011 -3.451 -3.235 1.00 95.56 194 ASP A O 1
ATOM 1509 N N . ALA A 1 195 ? 5.366 -4.219 -4.846 1.00 95.00 195 ALA A N 1
ATOM 1510 C CA . ALA A 1 195 ? 4.293 -4.423 -5.816 1.00 95.00 195 ALA A CA 1
ATOM 1511 C C . ALA A 1 195 ? 3.319 -5.538 -5.383 1.00 95.00 195 ALA A C 1
ATOM 1513 O O . ALA A 1 195 ? 2.111 -5.386 -5.578 1.00 95.00 195 ALA A O 1
ATOM 1514 N N . TYR A 1 196 ? 3.818 -6.619 -4.763 1.00 94.38 196 TYR A N 1
ATOM 1515 C CA . TYR A 1 196 ? 2.980 -7.668 -4.163 1.00 94.38 196 TYR A CA 1
ATOM 1516 C C . TYR A 1 196 ? 2.073 -7.119 -3.073 1.00 94.38 196 TYR A C 1
ATOM 1518 O O . TYR A 1 196 ? 0.852 -7.282 -3.131 1.00 94.38 196 TYR A O 1
ATOM 1526 N N . GLU A 1 197 ? 2.666 -6.445 -2.096 1.00 94.69 197 GLU A N 1
ATOM 1527 C CA . GLU A 1 197 ? 1.912 -5.906 -0.972 1.00 94.69 197 GLU A CA 1
ATOM 1528 C C . GLU A 1 197 ? 0.928 -4.820 -1.415 1.00 94.69 197 GLU A C 1
ATOM 1530 O O . GLU A 1 197 ? -0.217 -4.805 -0.965 1.00 94.69 197 GLU A O 1
ATOM 1535 N N . PHE A 1 198 ? 1.308 -3.981 -2.382 1.00 93.94 198 PHE A N 1
ATOM 1536 C CA . PHE A 1 198 ? 0.407 -2.976 -2.933 1.00 93.94 198 PHE A CA 1
ATOM 1537 C C . PHE A 1 198 ? -0.794 -3.588 -3.653 1.00 93.94 198 PHE A C 1
ATOM 1539 O O . PHE A 1 198 ? -1.929 -3.149 -3.460 1.00 93.94 198 PHE A O 1
ATOM 1546 N N . TYR A 1 199 ? -0.564 -4.623 -4.466 1.00 92.25 199 TYR A N 1
ATOM 1547 C CA . TYR A 1 199 ? -1.639 -5.352 -5.133 1.00 92.25 199 TYR A CA 1
ATOM 1548 C C . TYR A 1 199 ? -2.609 -5.976 -4.119 1.00 92.25 199 TYR A C 1
ATOM 1550 O O . TYR A 1 199 ? -3.825 -5.853 -4.283 1.00 92.25 199 TYR A O 1
ATOM 1558 N N . ASN A 1 200 ? -2.082 -6.600 -3.061 1.00 92.38 200 ASN A N 1
ATOM 1559 C CA . ASN A 1 200 ? -2.886 -7.191 -1.988 1.00 92.38 200 ASN A CA 1
ATOM 1560 C C . ASN A 1 200 ? -3.683 -6.124 -1.230 1.00 92.38 200 ASN A C 1
ATOM 1562 O O . ASN A 1 200 ? -4.871 -6.305 -0.970 1.00 92.38 200 ASN A O 1
ATOM 1566 N N . PHE A 1 201 ? -3.050 -4.992 -0.924 1.00 94.06 201 PHE A N 1
ATOM 1567 C CA . PHE A 1 201 ? -3.695 -3.860 -0.274 1.00 94.06 201 PHE A CA 1
ATOM 1568 C C . PHE A 1 201 ? -4.876 -3.333 -1.101 1.00 94.06 201 PHE A C 1
ATOM 1570 O O . PHE A 1 201 ? -5.979 -3.194 -0.572 1.00 94.06 201 PHE A O 1
ATOM 1577 N N . LEU A 1 202 ? -4.688 -3.113 -2.407 1.00 92.62 202 LEU A N 1
ATOM 1578 C CA . LEU A 1 202 ? -5.768 -2.662 -3.290 1.00 92.62 202 LEU A CA 1
ATOM 1579 C C . LEU A 1 202 ? -6.896 -3.689 -3.419 1.00 92.62 202 LEU A C 1
ATOM 1581 O O . LEU A 1 202 ? -8.061 -3.294 -3.437 1.00 92.62 202 LEU A O 1
ATOM 1585 N N . ASP A 1 203 ? -6.575 -4.986 -3.470 1.00 90.25 203 ASP A N 1
ATOM 1586 C CA . ASP A 1 203 ? -7.587 -6.048 -3.478 1.00 90.25 203 ASP A CA 1
ATOM 1587 C C . ASP A 1 203 ? -8.430 -6.023 -2.195 1.00 90.25 203 ASP A C 1
ATOM 1589 O O . ASP A 1 203 ? -9.661 -6.080 -2.255 1.00 90.25 203 ASP A O 1
ATOM 1593 N N . VAL A 1 204 ? -7.794 -5.853 -1.032 1.00 91.12 204 VAL A N 1
ATOM 1594 C CA . VAL A 1 204 ? -8.501 -5.697 0.247 1.00 91.12 204 VAL A CA 1
ATOM 1595 C C . VAL A 1 204 ? -9.392 -4.459 0.219 1.00 91.12 204 VAL A C 1
ATOM 1597 O O . VAL A 1 204 ? -10.582 -4.580 0.509 1.00 91.12 204 VAL A O 1
ATOM 1600 N N . CYS A 1 205 ? -8.867 -3.293 -0.174 1.00 91.69 205 CYS A N 1
ATOM 1601 C CA . CYS A 1 205 ? -9.650 -2.058 -0.261 1.00 91.69 205 CYS A CA 1
ATOM 1602 C C . CYS A 1 205 ? -10.868 -2.218 -1.178 1.00 91.69 205 CYS A C 1
ATOM 1604 O O . CYS A 1 205 ? -11.987 -1.899 -0.780 1.00 91.69 205 CYS A O 1
ATOM 1606 N N . TYR A 1 206 ? -10.667 -2.764 -2.377 1.00 89.50 206 TYR A N 1
ATOM 1607 C CA . TYR A 1 206 ? -11.722 -2.995 -3.361 1.00 89.50 206 TYR A CA 1
ATOM 1608 C C . TYR A 1 206 ? -12.829 -3.908 -2.825 1.00 89.50 206 TYR A C 1
ATOM 1610 O O . TYR A 1 206 ? -14.007 -3.547 -2.857 1.00 89.50 206 TYR A O 1
ATOM 1618 N N . ASN A 1 207 ? -12.464 -5.070 -2.278 1.00 87.88 207 ASN A N 1
ATOM 1619 C CA . ASN A 1 207 ? -13.447 -6.018 -1.759 1.00 87.88 207 ASN A CA 1
ATOM 1620 C C . ASN A 1 207 ? -14.176 -5.468 -0.528 1.00 87.88 207 ASN A C 1
ATOM 1622 O O . ASN A 1 207 ? -15.387 -5.649 -0.407 1.00 87.88 207 ASN A O 1
ATOM 1626 N N . LYS A 1 208 ? -13.468 -4.761 0.357 1.00 88.44 208 LYS A N 1
ATOM 1627 C CA . LYS A 1 208 ? -14.051 -4.134 1.547 1.00 88.44 208 LYS A CA 1
ATOM 1628 C C . LYS A 1 208 ? -15.057 -3.039 1.199 1.00 88.44 208 LYS A C 1
ATOM 1630 O O . LYS A 1 208 ? -16.147 -3.029 1.765 1.00 88.44 208 LYS A O 1
ATOM 1635 N N . LEU A 1 209 ? -14.724 -2.156 0.256 1.00 87.31 209 LEU A N 1
ATOM 1636 C CA . LEU A 1 209 ? -15.617 -1.072 -0.163 1.00 87.31 209 LEU A CA 1
ATOM 1637 C C . LEU A 1 209 ? -16.857 -1.593 -0.902 1.00 87.31 209 LEU A C 1
ATOM 1639 O O . LEU A 1 209 ? -17.951 -1.098 -0.654 1.00 87.31 209 LEU A O 1
ATOM 1643 N N . LEU A 1 210 ? -16.710 -2.595 -1.777 1.00 83.25 210 LEU A N 1
ATOM 1644 C CA . LEU A 1 210 ? -17.826 -3.075 -2.602 1.00 83.25 210 LEU A CA 1
ATOM 1645 C C . LEU A 1 210 ? -18.699 -4.139 -1.939 1.00 83.25 210 LEU A C 1
ATOM 1647 O O . LEU A 1 210 ? -19.903 -4.171 -2.175 1.00 83.25 210 LEU A O 1
ATOM 1651 N N . ARG A 1 211 ? -18.109 -5.051 -1.161 1.00 79.31 211 ARG A N 1
ATOM 1652 C CA . ARG A 1 211 ? -18.839 -6.197 -0.591 1.00 79.31 211 ARG A CA 1
ATOM 1653 C C . ARG A 1 211 ? -19.245 -5.974 0.860 1.00 79.31 211 ARG A C 1
ATOM 1655 O O . ARG A 1 211 ? -20.119 -6.679 1.348 1.00 79.31 211 ARG A O 1
ATOM 1662 N N . GLY A 1 212 ? -18.586 -5.049 1.559 1.00 73.12 212 GLY A N 1
ATOM 1663 C CA . GLY A 1 212 ? -18.851 -4.751 2.967 1.00 73.12 212 GLY A CA 1
ATOM 1664 C C . GLY A 1 212 ? -18.658 -5.931 3.923 1.00 73.12 212 GLY A C 1
ATOM 1665 O O . GLY A 1 212 ? -19.173 -5.911 5.036 1.00 73.12 212 GLY A O 1
ATOM 1666 N N . THR A 1 213 ? -17.951 -6.985 3.506 1.00 67.50 213 THR A N 1
ATOM 1667 C CA . THR A 1 213 ? -17.843 -8.216 4.293 1.00 67.50 213 THR A CA 1
ATOM 1668 C C . THR A 1 213 ? -16.827 -8.077 5.423 1.00 67.50 213 THR A C 1
ATOM 1670 O O . THR A 1 213 ? -15.710 -7.588 5.214 1.00 67.50 213 THR A O 1
ATOM 1673 N N . THR A 1 214 ? -17.189 -8.578 6.602 1.00 65.25 214 THR A N 1
ATOM 1674 C CA . THR A 1 214 ? -16.272 -8.893 7.702 1.00 65.25 214 THR A CA 1
ATOM 1675 C C . THR A 1 214 ? -15.963 -10.393 7.700 1.00 65.25 214 THR A C 1
ATOM 1677 O O . THR A 1 214 ? -16.848 -11.228 7.515 1.00 65.25 214 THR A O 1
ATOM 1680 N N . ASN A 1 215 ? -14.691 -10.750 7.840 1.00 65.62 215 ASN A N 1
ATOM 1681 C CA . ASN A 1 215 ? -14.185 -12.113 7.941 1.00 65.62 215 ASN A CA 1
ATOM 1682 C C . ASN A 1 215 ? -13.075 -12.149 9.002 1.00 65.62 215 ASN A C 1
ATOM 1684 O O . ASN A 1 215 ? -12.261 -11.235 9.107 1.00 65.62 215 ASN A O 1
ATOM 1688 N N . SER A 1 216 ? -12.974 -13.249 9.744 1.00 61.50 216 SER A N 1
ATOM 1689 C CA . SER A 1 216 ? -11.907 -13.474 10.724 1.00 61.50 216 SER A CA 1
ATOM 1690 C C . SER A 1 216 ? -10.487 -13.442 10.135 1.00 61.50 216 SER A C 1
ATOM 1692 O O . SER A 1 216 ? -9.524 -13.297 10.884 1.00 61.50 216 SER A O 1
ATOM 1694 N N . LYS A 1 217 ? -10.339 -13.552 8.807 1.00 70.69 217 LYS A N 1
ATOM 1695 C CA . LYS A 1 217 ? -9.061 -13.416 8.080 1.00 70.69 217 LYS A CA 1
ATOM 1696 C C . LYS A 1 217 ? -8.754 -11.994 7.600 1.00 70.69 217 LYS A C 1
ATOM 1698 O O . LYS A 1 217 ? -7.787 -11.796 6.863 1.00 70.69 217 LYS A O 1
ATOM 1703 N N . ASP A 1 218 ? -9.573 -11.017 7.970 1.00 84.06 218 ASP A N 1
ATOM 1704 C CA . ASP A 1 218 ? -9.400 -9.646 7.511 1.00 84.06 218 ASP A CA 1
ATOM 1705 C C . ASP A 1 218 ? -8.127 -9.006 8.060 1.00 84.06 218 ASP A C 1
ATOM 1707 O O . ASP A 1 218 ? -7.805 -9.107 9.243 1.00 84.06 218 ASP A O 1
ATOM 1711 N N . LYS A 1 219 ? -7.438 -8.265 7.191 1.00 92.31 219 LYS A N 1
ATOM 1712 C CA . LYS A 1 219 ? -6.262 -7.464 7.554 1.00 92.31 219 LYS A CA 1
ATOM 1713 C C . LYS A 1 219 ? -6.623 -6.207 8.348 1.00 92.31 219 LYS A C 1
ATOM 1715 O O . LYS A 1 219 ? -5.794 -5.697 9.090 1.00 92.31 219 LYS A O 1
ATOM 1720 N N . CYS A 1 220 ? -7.851 -5.715 8.209 1.00 94.81 220 CYS A N 1
ATOM 1721 C CA . CYS A 1 220 ? -8.359 -4.551 8.924 1.00 94.81 220 CYS A CA 1
ATOM 1722 C C . CYS A 1 220 ? -9.887 -4.494 8.910 1.00 94.81 220 CYS A C 1
ATOM 1724 O O . CYS A 1 220 ? -10.561 -5.200 8.152 1.00 94.81 220 CYS A O 1
ATOM 1726 N N . GLY A 1 221 ? -10.438 -3.627 9.749 1.00 94.38 221 GLY A N 1
ATOM 1727 C CA . GLY A 1 221 ? -11.872 -3.414 9.849 1.00 94.38 221 GLY A CA 1
ATOM 1728 C C . GLY A 1 221 ? -12.207 -2.425 10.949 1.00 94.38 221 GLY A C 1
ATOM 1729 O O . GLY A 1 221 ? -11.378 -1.596 11.324 1.00 94.38 221 GLY A O 1
ATOM 1730 N N . PHE A 1 222 ? -13.416 -2.544 11.490 1.00 93.88 222 PHE A N 1
ATOM 1731 C CA . PHE A 1 222 ? -13.841 -1.756 12.635 1.00 93.88 222 PHE A CA 1
ATOM 1732 C C . PHE A 1 222 ? -14.302 -2.651 13.776 1.00 93.88 222 PHE A C 1
ATOM 1734 O O . PHE A 1 222 ? -14.859 -3.729 13.561 1.00 93.88 222 PHE A O 1
ATOM 1741 N N . ILE A 1 223 ? -14.072 -2.180 14.996 1.00 94.06 223 ILE A N 1
ATOM 1742 C CA . ILE A 1 223 ? -14.691 -2.725 16.195 1.00 94.06 223 ILE A CA 1
ATOM 1743 C C . ILE A 1 223 ? -15.717 -1.716 16.683 1.00 94.06 223 ILE A C 1
ATOM 1745 O O . ILE A 1 223 ? -15.406 -0.539 16.874 1.00 94.06 223 ILE A O 1
ATOM 1749 N N . ARG A 1 224 ? -16.940 -2.189 16.890 1.00 93.81 224 ARG A N 1
ATOM 1750 C CA . ARG A 1 224 ? -17.988 -1.449 17.576 1.00 93.81 224 ARG A CA 1
ATOM 1751 C C . ARG A 1 224 ? -17.926 -1.792 19.062 1.00 93.81 224 ARG A C 1
ATOM 1753 O O . ARG A 1 224 ? -18.026 -2.957 19.435 1.00 93.81 224 ARG A O 1
ATOM 1760 N N . ILE A 1 225 ? -17.727 -0.776 19.890 1.00 94.12 225 ILE A N 1
ATOM 1761 C CA . ILE A 1 225 ? -17.611 -0.864 21.345 1.00 94.12 225 ILE A CA 1
ATOM 1762 C C . ILE A 1 225 ? -18.919 -0.361 21.951 1.00 94.12 225 ILE A C 1
ATOM 1764 O O . ILE A 1 225 ? -19.331 0.772 21.687 1.00 94.12 225 ILE A O 1
ATOM 1768 N N . ASN A 1 226 ? -19.569 -1.216 22.743 1.00 91.62 226 ASN A N 1
ATOM 1769 C CA . ASN A 1 226 ? -20.815 -0.925 23.455 1.00 91.62 226 ASN A CA 1
ATOM 1770 C C . ASN A 1 226 ? -21.933 -0.354 22.560 1.00 91.62 226 ASN A C 1
ATOM 1772 O O . ASN A 1 226 ? -22.692 0.510 22.979 1.00 91.62 226 ASN A O 1
ATOM 1776 N N . LYS A 1 227 ? -21.989 -0.772 21.288 1.00 87.69 227 LYS A N 1
ATOM 1777 C CA . LYS A 1 227 ? -22.949 -0.307 20.263 1.00 87.69 227 LYS A CA 1
ATOM 1778 C C . LYS A 1 227 ? -22.938 1.196 19.930 1.00 87.69 227 LYS A C 1
ATOM 1780 O O . LYS A 1 227 ? -23.631 1.603 19.001 1.00 87.69 227 LYS A O 1
ATOM 1785 N N . GLU A 1 228 ? -22.110 1.989 20.599 1.00 86.06 228 GLU A N 1
ATOM 1786 C CA . GLU A 1 228 ? -22.050 3.447 20.461 1.00 86.06 228 GLU A CA 1
ATOM 1787 C C . GLU A 1 228 ? -20.817 3.900 19.685 1.00 86.06 228 GLU A C 1
ATOM 1789 O O . GLU A 1 228 ? -20.906 4.715 18.769 1.00 86.06 228 GLU A O 1
ATOM 1794 N N . SER A 1 229 ? -19.654 3.360 20.042 1.00 90.38 229 SER A N 1
ATOM 1795 C CA . SER A 1 229 ? -18.371 3.830 19.529 1.00 90.38 229 SER A CA 1
ATOM 1796 C C . SER A 1 229 ? -17.830 2.888 18.469 1.00 90.38 229 SER A C 1
ATOM 1798 O O . SER A 1 229 ? -17.900 1.673 18.620 1.00 90.38 229 SER A O 1
ATOM 1800 N N . VAL A 1 230 ? -17.258 3.432 17.397 1.00 92.19 230 VAL A N 1
ATOM 1801 C CA . VAL A 1 230 ? -16.646 2.643 16.322 1.00 92.19 230 VAL A CA 1
ATOM 1802 C C . VAL A 1 230 ? -15.194 3.061 16.168 1.00 92.19 230 VAL A C 1
ATOM 1804 O O . VAL A 1 230 ? -14.909 4.233 15.928 1.00 92.19 230 VAL A O 1
ATOM 1807 N N . VAL A 1 231 ? -14.286 2.095 16.287 1.00 94.56 231 VAL A N 1
ATOM 1808 C CA . VAL A 1 231 ? -12.843 2.318 16.159 1.00 94.56 231 VAL A CA 1
ATOM 1809 C C . VAL A 1 231 ? -12.267 1.465 15.027 1.00 94.56 231 VAL A C 1
ATOM 1811 O O . VAL A 1 231 ? -12.639 0.293 14.899 1.00 94.56 231 VAL A O 1
ATOM 1814 N N . PRO A 1 232 ? -11.367 2.009 14.192 1.00 95.75 232 PRO A N 1
ATOM 1815 C CA . PRO A 1 232 ? -10.688 1.235 13.167 1.00 95.75 232 PRO A CA 1
ATOM 1816 C C . PRO A 1 232 ? -9.642 0.323 13.814 1.00 95.75 232 PRO A C 1
ATOM 1818 O O . PRO A 1 232 ? -9.055 0.663 14.843 1.00 95.75 232 PRO A O 1
ATOM 1821 N N . TYR A 1 233 ? -9.378 -0.823 13.195 1.00 96.12 233 TYR A N 1
ATOM 1822 C CA . TYR A 1 233 ? -8.292 -1.711 13.593 1.00 96.12 233 TYR A CA 1
ATOM 1823 C C . TYR A 1 233 ? -7.506 -2.219 12.389 1.00 96.12 233 TYR A C 1
ATOM 1825 O O . TYR A 1 233 ? -8.031 -2.330 11.281 1.00 96.12 233 TYR A O 1
ATOM 1833 N N . THR A 1 234 ? -6.262 -2.608 12.645 1.00 96.38 234 THR A N 1
ATOM 1834 C CA . THR A 1 234 ? -5.442 -3.427 11.744 1.00 96.38 234 THR A CA 1
ATOM 1835 C C . THR A 1 234 ? -5.053 -4.732 12.435 1.00 96.38 234 THR A C 1
ATOM 1837 O O . THR A 1 234 ? -5.137 -4.826 13.664 1.00 96.38 234 THR A O 1
ATOM 1840 N N . VAL A 1 235 ? -4.636 -5.738 11.673 1.00 95.38 235 VAL A N 1
ATOM 1841 C CA . VAL A 1 235 ? -4.129 -7.012 12.194 1.00 95.38 235 VAL A CA 1
ATOM 1842 C C . VAL A 1 235 ? -2.646 -7.135 11.885 1.00 95.38 235 VAL A C 1
ATOM 1844 O O . VAL A 1 235 ? -2.267 -7.213 10.720 1.00 95.38 235 VAL A O 1
ATOM 1847 N N . ARG A 1 236 ? -1.830 -7.235 12.935 1.00 94.31 236 ARG A N 1
ATOM 1848 C CA . ARG A 1 236 ? -0.397 -7.540 12.858 1.00 94.31 236 ARG A CA 1
ATOM 1849 C C . ARG A 1 236 ? -0.118 -8.752 13.739 1.00 94.31 236 ARG A C 1
ATOM 1851 O O . ARG A 1 236 ? -0.624 -8.811 14.856 1.00 94.31 236 ARG A O 1
ATOM 1858 N N . ASP A 1 237 ? 0.623 -9.731 13.225 1.00 91.50 237 ASP A N 1
ATOM 1859 C CA . ASP A 1 237 ? 0.957 -10.973 13.945 1.00 91.50 237 ASP A CA 1
ATOM 1860 C C . ASP A 1 237 ? -0.272 -11.679 14.545 1.00 91.50 237 ASP A C 1
ATOM 1862 O O . ASP A 1 237 ? -0.261 -12.184 15.663 1.00 91.50 237 ASP A O 1
ATOM 1866 N N . ASN A 1 238 ? -1.373 -11.691 13.784 1.00 91.06 238 ASN A N 1
ATOM 1867 C CA . ASN A 1 238 ? -2.651 -12.287 14.181 1.00 91.06 238 ASN A CA 1
ATOM 1868 C C . ASN A 1 238 ? -3.329 -11.621 15.403 1.00 91.06 238 ASN A C 1
ATOM 1870 O O . ASN A 1 238 ? -4.287 -12.170 15.953 1.00 91.06 238 ASN A O 1
ATOM 1874 N N . GLN A 1 239 ? -2.881 -10.424 15.793 1.00 94.12 239 GLN A N 1
ATOM 1875 C CA . GLN A 1 239 ? -3.451 -9.608 16.862 1.00 94.12 239 GLN A CA 1
ATOM 1876 C C . GLN A 1 239 ? -4.025 -8.300 16.300 1.00 94.12 239 GLN A C 1
ATOM 1878 O O . GLN A 1 239 ? -3.455 -7.675 15.406 1.00 94.12 239 GLN A O 1
ATOM 1883 N N . LYS A 1 240 ? -5.184 -7.879 16.822 1.00 95.75 240 LYS A N 1
ATOM 1884 C CA . LYS A 1 240 ? -5.840 -6.624 16.428 1.00 95.75 240 LYS A CA 1
ATOM 1885 C C . LYS A 1 240 ? -5.228 -5.448 17.185 1.00 95.75 240 LYS A C 1
ATOM 1887 O O . LYS A 1 240 ? -5.137 -5.502 18.411 1.00 95.75 240 LYS A O 1
ATOM 1892 N N . PHE A 1 241 ? -4.897 -4.382 16.469 1.00 96.56 241 PHE A N 1
ATOM 1893 C CA . PHE A 1 241 ? -4.385 -3.127 17.014 1.00 96.56 241 PHE A CA 1
ATOM 1894 C C . PHE A 1 241 ? -5.308 -1.972 16.640 1.00 96.56 241 PHE A C 1
ATOM 1896 O O . PHE A 1 241 ? -5.748 -1.877 15.494 1.00 96.56 241 PHE A O 1
ATOM 1903 N N . VAL A 1 242 ? -5.583 -1.095 17.605 1.00 96.00 242 VAL A N 1
ATOM 1904 C CA . VAL A 1 242 ? -6.445 0.088 17.459 1.00 96.00 242 VAL A CA 1
ATOM 1905 C C . VAL A 1 242 ? -5.638 1.365 17.734 1.00 96.00 242 VAL A C 1
ATOM 1907 O O . VAL A 1 242 ? -4.715 1.323 18.553 1.00 96.00 242 VAL A O 1
ATOM 1910 N N . PRO A 1 243 ? -5.936 2.507 17.084 1.00 95.19 243 PRO A N 1
ATOM 1911 C CA . PRO A 1 243 ? -5.192 3.739 17.316 1.00 95.19 243 PRO A CA 1
ATOM 1912 C C . PRO A 1 243 ? -5.417 4.279 18.726 1.00 95.19 243 PRO A C 1
ATOM 1914 O O . PRO A 1 243 ? -6.554 4.428 19.174 1.00 95.19 243 PRO A O 1
ATOM 1917 N N . LEU A 1 244 ? -4.328 4.641 19.404 1.00 92.06 244 LEU A N 1
ATOM 1918 C CA . LEU A 1 244 ? -4.385 5.129 20.781 1.00 92.06 244 LEU A CA 1
ATOM 1919 C C . LEU A 1 244 ? -5.153 6.454 20.896 1.00 92.06 244 LEU A C 1
ATOM 1921 O O . LEU A 1 244 ? -5.801 6.702 21.906 1.00 92.06 244 LEU A O 1
ATOM 1925 N N . PHE A 1 245 ? -5.132 7.283 19.847 1.00 90.31 245 PHE A N 1
ATOM 1926 C CA . PHE A 1 245 ? -5.801 8.585 19.841 1.00 90.31 245 PHE A CA 1
ATOM 1927 C C . PHE A 1 245 ? -7.334 8.504 19.940 1.00 90.31 245 PHE A C 1
ATOM 1929 O O . PHE A 1 245 ? -7.965 9.535 20.139 1.00 90.31 245 PHE A O 1
ATOM 1936 N N . TYR A 1 246 ? -7.949 7.324 19.817 1.00 89.06 246 TYR A N 1
ATOM 1937 C CA . TYR A 1 246 ? -9.383 7.155 20.076 1.00 89.06 246 TYR A CA 1
ATOM 1938 C C . TYR A 1 246 ? -9.734 7.106 21.561 1.00 89.06 246 TYR A C 1
ATOM 1940 O O . TYR A 1 246 ? -10.909 7.226 21.896 1.00 89.06 246 TYR A O 1
ATOM 1948 N N . PHE A 1 247 ? -8.759 6.918 22.447 1.00 88.75 247 PHE A N 1
ATOM 1949 C CA . PHE A 1 247 ? -9.001 6.683 23.865 1.00 88.75 247 PHE A CA 1
ATOM 1950 C C . PHE A 1 247 ? -8.549 7.893 24.690 1.00 88.75 247 PHE A C 1
ATOM 1952 O O . PHE A 1 247 ? -7.437 8.393 24.529 1.00 88.75 247 PHE A O 1
ATOM 1959 N N . GLU A 1 248 ? -9.426 8.368 25.573 1.00 78.56 248 GLU A N 1
ATOM 1960 C CA . GLU A 1 248 ? -9.191 9.459 26.529 1.00 78.56 248 GLU A CA 1
ATOM 1961 C C . GLU A 1 248 ? -9.435 8.989 27.972 1.00 78.56 248 GLU A C 1
ATOM 1963 O O . GLU A 1 248 ? -10.044 7.943 28.209 1.00 78.56 248 GLU A O 1
ATOM 1968 N N . GLY A 1 249 ? -8.960 9.773 28.946 1.00 72.75 249 GLY A N 1
ATOM 1969 C CA . GLY A 1 249 ? -8.995 9.455 30.380 1.00 72.75 249 GLY A CA 1
ATOM 1970 C C . GLY A 1 249 ? -7.599 9.186 30.949 1.00 72.75 249 GLY A C 1
ATOM 1971 O O . GLY A 1 249 ? -6.615 9.737 30.446 1.00 72.75 249 GLY A O 1
ATOM 1972 N N . GLU A 1 250 ? -7.500 8.325 31.969 1.00 63.81 250 GLU A N 1
ATOM 1973 C CA . GLU A 1 250 ? -6.224 7.854 32.543 1.00 63.81 250 GLU A CA 1
ATOM 1974 C C . GLU A 1 250 ? -5.480 6.929 31.567 1.00 63.81 250 GLU A C 1
ATOM 1976 O O . GLU A 1 250 ? -5.385 5.712 31.716 1.00 63.81 250 GLU A O 1
ATOM 1981 N N . THR A 1 251 ? -4.962 7.537 30.506 1.00 66.94 251 THR A N 1
ATOM 1982 C CA . THR A 1 251 ? -4.317 6.859 29.379 1.00 66.94 251 THR A CA 1
ATOM 1983 C C . THR A 1 251 ? -2.817 6.680 29.580 1.00 66.94 251 THR A C 1
ATOM 1985 O O . THR A 1 251 ? -2.161 6.089 28.727 1.00 66.94 251 THR A O 1
ATOM 1988 N N . ASP A 1 252 ? -2.239 7.146 30.688 1.00 75.38 252 ASP A N 1
ATOM 1989 C CA . ASP A 1 252 ? -0.785 7.104 30.882 1.00 75.38 252 ASP A CA 1
ATOM 1990 C C . ASP A 1 252 ? -0.260 5.666 30.958 1.00 75.38 252 ASP A C 1
ATOM 1992 O O . ASP A 1 252 ? 0.735 5.334 30.316 1.00 75.38 252 ASP A O 1
ATOM 1996 N N . ASN A 1 253 ? -1.014 4.766 31.593 1.00 76.75 253 ASN A N 1
ATOM 1997 C CA . ASN A 1 253 ? -0.719 3.332 31.568 1.00 76.75 253 ASN A CA 1
ATOM 1998 C C . ASN A 1 253 ? -0.878 2.710 30.168 1.00 76.75 253 ASN A C 1
ATOM 2000 O O . ASN A 1 253 ? -0.183 1.749 29.841 1.00 76.75 253 ASN A O 1
ATOM 2004 N N . LEU A 1 254 ? -1.770 3.251 29.327 1.00 77.31 254 LEU A N 1
ATOM 2005 C CA . LEU A 1 254 ? -1.942 2.796 27.941 1.00 77.31 254 LEU A CA 1
ATOM 2006 C C . LEU A 1 254 ? -0.783 3.253 27.056 1.00 77.31 254 LEU A C 1
ATOM 2008 O O . LEU A 1 254 ? -0.325 2.482 26.219 1.00 77.31 254 LEU A O 1
ATOM 2012 N N . LYS A 1 255 ? -0.271 4.474 27.263 1.00 80.81 255 LYS A N 1
ATOM 2013 C CA . LYS A 1 255 ? 0.897 5.001 26.538 1.00 80.81 255 LYS A CA 1
ATOM 2014 C C . LYS A 1 255 ? 2.143 4.147 26.773 1.00 80.81 255 LYS A C 1
ATOM 2016 O O . LYS A 1 255 ? 2.906 3.946 25.838 1.00 80.81 255 LYS A O 1
ATOM 2021 N N . LEU A 1 256 ? 2.318 3.606 27.983 1.00 84.19 256 LEU A N 1
ATOM 2022 C CA . LEU A 1 256 ? 3.424 2.693 28.307 1.00 84.19 256 LEU A CA 1
ATOM 2023 C C . LEU A 1 256 ? 3.338 1.348 27.567 1.00 84.19 256 LEU A C 1
ATOM 2025 O O . LEU A 1 256 ? 4.362 0.714 27.336 1.00 84.19 256 LEU A O 1
ATOM 2029 N N . LYS A 1 257 ? 2.128 0.918 27.193 1.00 85.81 257 LYS A N 1
ATOM 2030 C CA . LYS A 1 257 ? 1.871 -0.307 26.418 1.00 85.81 257 LYS A CA 1
ATOM 2031 C C . LYS A 1 257 ? 1.682 -0.044 24.922 1.00 85.81 257 LYS A C 1
ATOM 2033 O O . LYS A 1 257 ? 1.389 -0.973 24.171 1.00 85.81 257 LYS A O 1
ATOM 2038 N N . ALA A 1 258 ? 1.781 1.213 24.494 1.00 89.06 258 ALA A N 1
ATOM 2039 C CA . ALA A 1 258 ? 1.540 1.584 23.114 1.00 89.06 258 ALA A CA 1
ATOM 2040 C C . ALA A 1 258 ? 2.711 1.155 22.228 1.00 89.06 258 ALA A C 1
ATOM 2042 O O . ALA A 1 258 ? 3.876 1.359 22.566 1.00 89.06 258 ALA A O 1
ATOM 2043 N N . ASP A 1 259 ? 2.381 0.607 21.066 1.00 93.06 259 ASP A N 1
ATOM 2044 C CA . ASP A 1 259 ? 3.337 0.254 20.026 1.00 93.06 259 ASP A CA 1
ATOM 2045 C C . ASP A 1 259 ? 3.293 1.282 18.884 1.00 93.06 259 ASP A C 1
ATOM 2047 O O . ASP A 1 259 ? 2.310 2.007 18.707 1.00 93.06 259 ASP A O 1
ATOM 2051 N N . GLN A 1 260 ? 4.362 1.351 18.096 1.00 94.56 260 GLN A N 1
ATOM 2052 C CA . GLN A 1 260 ? 4.457 2.158 16.886 1.00 94.56 260 GLN A CA 1
ATOM 2053 C C . GLN A 1 260 ? 4.200 1.296 15.652 1.00 94.56 260 GLN A C 1
ATOM 2055 O O . GLN A 1 260 ? 5.054 0.534 15.192 1.00 94.56 260 GLN A O 1
ATOM 2060 N N . LEU A 1 261 ? 3.019 1.469 15.066 1.00 94.56 261 LEU A N 1
ATOM 2061 C CA . LEU A 1 261 ? 2.645 0.827 13.815 1.00 94.56 261 LEU A CA 1
ATOM 2062 C C . LEU A 1 261 ? 3.272 1.558 12.621 1.00 94.56 261 LEU A C 1
ATOM 2064 O O . LEU A 1 261 ? 3.237 2.787 12.568 1.00 94.56 261 LEU A O 1
ATOM 2068 N N . LYS A 1 262 ? 3.797 0.816 11.639 1.00 94.38 262 LYS A N 1
ATOM 2069 C CA . LYS A 1 262 ? 4.437 1.349 10.420 1.00 94.38 262 LYS A CA 1
ATOM 2070 C C . LYS A 1 262 ? 4.211 0.434 9.210 1.00 94.38 262 LYS A C 1
ATOM 2072 O O . LYS A 1 262 ? 3.716 -0.680 9.356 1.00 94.38 262 LYS A O 1
ATOM 2077 N N . GLY A 1 263 ? 4.594 0.893 8.018 1.00 93.94 263 GLY A N 1
ATOM 2078 C CA . GLY A 1 263 ? 4.592 0.075 6.798 1.00 93.94 263 GLY A CA 1
ATOM 2079 C C . GLY A 1 263 ? 3.195 -0.357 6.330 1.00 93.94 263 GLY A C 1
ATOM 2080 O O . GLY A 1 263 ? 2.252 0.440 6.314 1.00 93.94 263 GLY A O 1
ATOM 2081 N N . TRP A 1 264 ? 3.063 -1.619 5.917 1.00 94.94 264 TRP A N 1
ATOM 2082 C CA . TRP A 1 264 ? 1.824 -2.150 5.341 1.00 94.94 264 TRP A CA 1
ATOM 2083 C C . TRP A 1 264 ? 0.691 -2.271 6.359 1.00 94.94 264 TRP A C 1
ATOM 2085 O O . TRP A 1 264 ? -0.431 -1.875 6.050 1.00 94.94 264 TRP A O 1
ATOM 2095 N N . ASP A 1 265 ? 0.978 -2.681 7.597 1.00 95.00 265 ASP A N 1
ATOM 2096 C CA . ASP A 1 265 ? -0.037 -2.749 8.658 1.00 95.00 265 ASP A CA 1
ATOM 2097 C C . ASP A 1 265 ? -0.649 -1.370 8.939 1.00 95.00 265 ASP A C 1
ATOM 2099 O O . ASP A 1 265 ? -1.864 -1.243 9.127 1.00 95.00 265 ASP A O 1
ATOM 2103 N N . LEU A 1 266 ? 0.184 -0.322 8.899 1.00 95.69 266 LEU A N 1
ATOM 2104 C CA . LEU A 1 266 ? -0.267 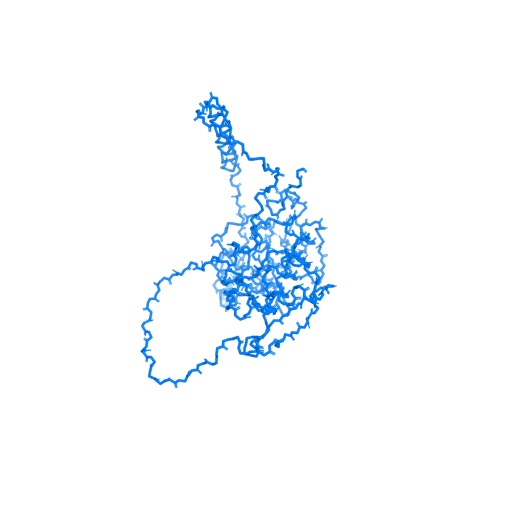1.066 8.982 1.00 95.69 266 LEU A CA 1
ATOM 2105 C C . LEU A 1 266 ? -1.094 1.470 7.759 1.00 95.69 266 LEU A C 1
ATOM 2107 O O . LEU A 1 266 ? -2.077 2.187 7.913 1.00 95.69 266 LEU A O 1
ATOM 2111 N N . SER A 1 267 ? -0.748 1.001 6.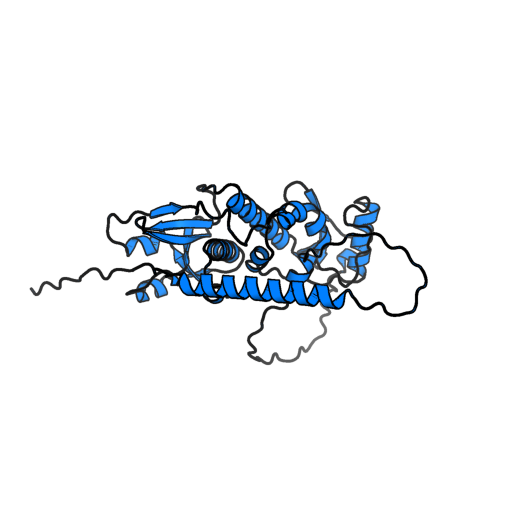560 1.00 96.00 267 SER A N 1
ATOM 2112 C CA . SER A 1 267 ? -1.511 1.301 5.340 1.00 96.00 267 SER A CA 1
ATOM 2113 C C . SER A 1 267 ? -2.955 0.795 5.443 1.00 96.00 267 SER A C 1
ATOM 2115 O O . SER A 1 267 ? -3.893 1.529 5.120 1.00 96.00 267 SER A O 1
ATOM 2117 N N . TYR A 1 268 ? -3.153 -0.412 5.984 1.00 96.19 268 TYR A N 1
ATOM 2118 C CA . TYR A 1 268 ? -4.484 -0.961 6.268 1.00 96.19 268 TYR A CA 1
ATOM 2119 C C . TYR A 1 268 ? -5.251 -0.146 7.319 1.00 96.19 268 TYR A C 1
ATOM 2121 O O . TYR A 1 268 ? -6.450 0.089 7.156 1.00 96.19 268 TYR A O 1
ATOM 2129 N N . LEU A 1 269 ? -4.568 0.338 8.361 1.00 95.94 269 LEU A N 1
ATOM 2130 C CA . LEU A 1 269 ? -5.184 1.204 9.369 1.00 95.94 269 LEU A CA 1
ATOM 2131 C C . LEU A 1 269 ? -5.596 2.563 8.780 1.00 95.94 269 LEU A C 1
ATOM 2133 O O . LEU A 1 269 ? -6.726 3.006 8.983 1.00 95.94 269 LEU A O 1
ATOM 2137 N N . LYS A 1 270 ? -4.708 3.199 8.003 1.00 95.38 270 LYS A N 1
ATOM 2138 C CA . LYS A 1 270 ? -4.967 4.466 7.298 1.00 95.38 270 LYS A CA 1
ATOM 2139 C C . LYS A 1 270 ? -6.167 4.354 6.365 1.00 95.38 270 LYS A C 1
ATOM 2141 O O . LYS A 1 270 ? -6.979 5.275 6.305 1.00 95.38 270 LYS A O 1
ATOM 2146 N N . PHE A 1 271 ? -6.308 3.219 5.680 1.00 94.94 271 PHE A N 1
ATOM 2147 C CA . PHE A 1 271 ? -7.484 2.936 4.864 1.00 94.94 271 PHE A CA 1
ATOM 2148 C C . PHE A 1 271 ? -8.773 2.968 5.695 1.00 94.94 271 PHE A C 1
ATOM 2150 O O . PHE A 1 271 ? -9.696 3.697 5.336 1.00 94.94 271 PHE A O 1
ATOM 2157 N N . CYS A 1 272 ? -8.827 2.273 6.835 1.00 94.12 272 CYS A N 1
ATOM 2158 C CA . CYS A 1 272 ? -9.995 2.319 7.720 1.00 94.12 272 CYS A CA 1
ATOM 2159 C C . CYS A 1 272 ? -10.266 3.731 8.267 1.00 94.12 272 CYS A C 1
ATOM 2161 O O . CYS A 1 272 ? -11.419 4.158 8.289 1.00 94.12 272 CYS A O 1
ATOM 2163 N N . CYS A 1 273 ? -9.227 4.491 8.631 1.00 93.06 273 CYS A N 1
ATOM 2164 C CA . CYS A 1 273 ? -9.381 5.890 9.042 1.00 93.06 273 CYS A CA 1
ATOM 2165 C C . CYS A 1 273 ? -10.018 6.749 7.937 1.00 93.06 273 CYS A C 1
ATOM 2167 O O . CYS A 1 273 ? -10.929 7.527 8.218 1.00 93.06 273 CYS A O 1
ATOM 2169 N N . LYS A 1 274 ? -9.598 6.578 6.675 1.00 92.12 274 LYS A N 1
ATOM 2170 C CA . LYS A 1 274 ? -10.214 7.269 5.531 1.00 92.12 274 LYS A CA 1
ATOM 2171 C C . LYS A 1 274 ? -11.659 6.832 5.296 1.00 92.12 274 LYS A C 1
ATOM 2173 O O . LYS A 1 274 ? -12.501 7.685 5.045 1.00 92.12 274 LYS A O 1
ATOM 2178 N N . VAL A 1 275 ? -11.961 5.535 5.404 1.00 91.00 275 VAL A N 1
ATOM 2179 C CA . VAL A 1 275 ? -13.335 5.009 5.270 1.00 91.00 275 VAL A CA 1
ATOM 2180 C C . VAL A 1 275 ? -14.270 5.631 6.311 1.00 91.00 275 VAL A C 1
ATOM 2182 O O . VAL A 1 275 ? -15.419 5.930 6.000 1.00 91.00 275 VAL A O 1
ATOM 2185 N N . GLN A 1 276 ? -13.776 5.857 7.529 1.00 89.00 276 GLN A N 1
ATOM 2186 C CA . GLN A 1 276 ? -14.528 6.492 8.612 1.00 89.00 276 GLN A CA 1
ATOM 2187 C C . GLN A 1 276 ? -14.589 8.028 8.510 1.00 89.00 276 GLN A C 1
ATOM 2189 O O . GLN A 1 276 ? -15.352 8.647 9.243 1.00 89.00 276 GLN A O 1
ATOM 2194 N N . GLY A 1 277 ? -13.830 8.648 7.600 1.00 88.88 277 GLY A N 1
ATOM 2195 C CA . GLY A 1 277 ? -13.800 10.105 7.438 1.00 88.88 277 GLY A CA 1
ATOM 2196 C C . GLY A 1 277 ? -12.958 10.834 8.487 1.00 88.88 277 GLY A C 1
ATOM 2197 O O . GLY A 1 277 ? -13.161 12.022 8.719 1.00 88.88 277 GLY A O 1
ATOM 2198 N N . ILE A 1 278 ? -12.005 10.142 9.116 1.00 88.25 278 ILE A N 1
ATOM 2199 C CA . ILE A 1 278 ? -11.116 10.745 10.112 1.00 88.25 278 ILE A CA 1
ATOM 2200 C C . ILE A 1 278 ? -10.224 11.794 9.450 1.00 88.25 278 ILE A C 1
ATOM 2202 O O . ILE A 1 278 ? -9.744 11.617 8.325 1.00 88.25 278 ILE A O 1
ATOM 2206 N N . ARG A 1 279 ? -9.969 12.894 10.166 1.00 86.94 279 ARG A N 1
ATOM 2207 C CA . ARG A 1 279 ? -9.084 13.963 9.692 1.00 86.94 279 ARG A CA 1
ATOM 2208 C C . ARG A 1 279 ? -7.673 13.433 9.452 1.00 86.94 279 ARG A C 1
ATOM 2210 O O . ARG A 1 279 ? -7.071 12.813 10.327 1.00 86.94 279 ARG A O 1
ATOM 2217 N N . ASN A 1 280 ? -7.129 13.733 8.273 1.00 85.81 280 ASN A N 1
ATOM 2218 C CA . ASN A 1 280 ? -5.836 13.215 7.820 1.00 85.81 280 ASN A CA 1
ATOM 2219 C C . ASN A 1 280 ? -4.696 13.507 8.812 1.00 85.81 280 ASN A C 1
ATOM 2221 O O . ASN A 1 280 ? -3.851 12.652 9.035 1.00 85.81 280 ASN A O 1
ATOM 2225 N N . GLU A 1 281 ? -4.692 14.671 9.460 1.00 88.50 281 GLU A N 1
ATOM 2226 C CA . GLU A 1 281 ? -3.670 15.075 10.440 1.00 88.50 281 GLU A CA 1
ATOM 2227 C C . GLU A 1 281 ? -3.505 14.119 11.634 1.00 88.50 281 GLU A C 1
ATOM 2229 O O . GLU A 1 281 ? -2.413 14.024 12.187 1.00 88.50 281 GLU A O 1
ATOM 2234 N N . LEU A 1 282 ? -4.543 13.352 11.988 1.00 85.44 282 LEU A N 1
ATOM 2235 C CA . LEU A 1 282 ? -4.496 12.400 13.103 1.00 85.44 282 LEU A CA 1
ATOM 2236 C C . LEU A 1 282 ? -3.736 11.110 12.764 1.00 85.44 282 LEU A C 1
ATOM 2238 O O . LEU A 1 282 ? -3.306 10.391 13.664 1.00 85.44 282 LEU A O 1
ATOM 2242 N N . PHE A 1 283 ? -3.566 10.803 11.475 1.00 86.19 283 PHE A N 1
ATOM 2243 C CA . PHE A 1 283 ? -2.928 9.564 11.023 1.00 86.19 283 PHE A CA 1
ATOM 2244 C C . PHE A 1 283 ? -1.962 9.742 9.847 1.00 86.19 283 PHE A C 1
ATOM 2246 O O . PHE A 1 283 ? -1.437 8.748 9.360 1.00 86.19 283 PHE A O 1
ATOM 2253 N N . ALA A 1 284 ? -1.698 10.961 9.370 1.00 86.38 284 ALA A N 1
ATOM 2254 C CA . ALA A 1 284 ? -0.869 11.212 8.186 1.00 86.38 284 ALA A CA 1
ATOM 2255 C C . ALA A 1 284 ? 0.593 10.769 8.351 1.00 86.38 284 ALA A C 1
ATOM 2257 O O . ALA A 1 284 ? 1.247 10.461 7.354 1.00 86.38 284 ALA A O 1
ATOM 2258 N N . SER A 1 285 ? 1.082 10.710 9.593 1.00 89.81 285 SER A N 1
ATOM 2259 C CA . SER A 1 285 ? 2.447 10.306 9.938 1.00 89.81 285 SER A CA 1
ATOM 2260 C C . SER A 1 285 ? 2.834 8.939 9.349 1.00 89.81 285 SER A C 1
ATOM 2262 O O . SER A 1 285 ? 1.989 8.086 9.061 1.00 89.81 285 SER A O 1
ATOM 2264 N N . GLU A 1 286 ? 4.134 8.718 9.152 1.00 89.75 286 GLU A N 1
ATOM 2265 C CA . GLU A 1 286 ? 4.694 7.423 8.734 1.00 89.75 286 GLU A CA 1
ATOM 2266 C C . GLU A 1 286 ? 4.604 6.354 9.833 1.00 89.75 286 GLU A C 1
ATOM 2268 O O . GLU A 1 286 ? 4.768 5.164 9.553 1.00 89.75 286 GLU A O 1
ATOM 2273 N N . THR A 1 287 ? 4.301 6.773 11.064 1.00 93.31 287 THR A N 1
ATOM 2274 C CA . THR A 1 287 ? 4.004 5.892 12.194 1.00 93.31 287 THR A CA 1
ATOM 2275 C C . THR A 1 287 ? 2.709 6.296 12.895 1.00 93.31 287 THR A C 1
ATOM 2277 O O . THR A 1 287 ? 2.291 7.455 12.846 1.00 93.31 287 THR A O 1
ATOM 2280 N N . CYS A 1 288 ? 2.064 5.345 13.570 1.00 94.25 288 CYS A N 1
ATOM 2281 C CA . CYS A 1 288 ? 0.893 5.604 14.405 1.00 94.25 288 CYS A CA 1
ATOM 2282 C C . CYS A 1 288 ? 1.012 4.854 15.734 1.00 94.25 288 CYS A C 1
ATOM 2284 O O . CYS A 1 288 ? 1.266 3.649 15.740 1.00 94.25 288 CYS A O 1
ATOM 2286 N N . SER A 1 289 ? 0.793 5.559 16.847 1.00 94.44 289 SER A N 1
ATOM 2287 C CA . SER A 1 289 ? 0.705 4.941 18.170 1.00 94.44 289 SER A CA 1
ATOM 2288 C C . SER A 1 289 ? -0.572 4.110 18.273 1.00 94.44 289 SER A C 1
ATOM 2290 O O . SER A 1 289 ? -1.683 4.643 18.177 1.00 94.44 289 SER A O 1
ATOM 2292 N N . VAL A 1 290 ? -0.417 2.812 18.499 1.00 95.31 290 VAL A N 1
ATOM 2293 C CA . VAL A 1 290 ? -1.514 1.845 18.597 1.00 95.31 290 VAL A CA 1
ATOM 2294 C C . VAL A 1 290 ? -1.431 1.057 19.894 1.00 95.31 290 VAL A C 1
ATOM 2296 O O . VAL A 1 290 ? -0.379 0.968 20.518 1.00 95.31 290 VAL A O 1
ATOM 2299 N N . ILE A 1 291 ? -2.541 0.450 20.290 1.00 94.75 291 ILE A N 1
ATOM 2300 C CA . ILE A 1 291 ? -2.600 -0.494 21.405 1.00 94.75 291 ILE A CA 1
ATOM 2301 C C . ILE A 1 291 ? -3.313 -1.768 20.963 1.00 94.75 291 ILE A C 1
ATOM 2303 O O . ILE A 1 291 ? -4.186 -1.731 20.089 1.00 94.75 291 ILE A O 1
ATOM 2307 N N . SER A 1 292 ? -2.932 -2.908 21.538 1.00 95.19 292 SER A N 1
ATOM 2308 C CA . SER A 1 292 ? -3.614 -4.162 21.247 1.00 95.19 292 SER A CA 1
ATOM 2309 C C . SER A 1 292 ? -5.065 -4.123 21.743 1.00 95.19 292 SER A C 1
ATOM 2311 O O . SER A 1 292 ? -5.376 -3.587 22.811 1.00 95.19 292 SER A O 1
ATOM 2313 N N . LEU A 1 293 ? -5.974 -4.726 20.976 1.00 94.00 293 LEU A N 1
ATOM 2314 C CA . LEU A 1 293 ? -7.381 -4.833 21.361 1.00 94.00 293 LEU A CA 1
ATOM 2315 C C . LEU A 1 293 ? -7.548 -5.657 22.651 1.00 94.00 293 LEU A C 1
ATOM 2317 O O . LEU A 1 293 ? -8.477 -5.428 23.419 1.00 94.00 293 LEU A O 1
ATOM 2321 N N . SER A 1 294 ? -6.662 -6.625 22.892 1.00 92.69 294 SER A N 1
ATOM 2322 C CA . SER A 1 294 ? -6.638 -7.411 24.129 1.00 92.69 294 SER A CA 1
ATOM 2323 C C . SER A 1 294 ? -6.294 -6.562 25.348 1.00 92.69 294 SER A C 1
ATOM 2325 O O . SER A 1 294 ? -6.971 -6.686 26.364 1.00 92.69 294 SER A O 1
ATOM 2327 N N . ASP A 1 295 ? -5.296 -5.681 25.238 1.00 91.19 295 ASP A N 1
ATOM 2328 C CA . ASP A 1 295 ? -4.899 -4.815 26.347 1.00 91.19 295 ASP A CA 1
ATOM 2329 C C . ASP A 1 295 ? -5.973 -3.776 26.632 1.00 91.19 295 ASP A C 1
ATOM 2331 O O . ASP A 1 295 ? -6.349 -3.596 27.781 1.00 91.19 295 ASP A O 1
ATOM 2335 N N . ILE A 1 296 ? -6.519 -3.117 25.605 1.00 90.44 296 ILE A N 1
ATOM 2336 C CA . ILE A 1 296 ? -7.504 -2.054 25.838 1.00 90.44 296 ILE A CA 1
ATOM 2337 C C . ILE A 1 296 ? -8.802 -2.591 26.459 1.00 90.44 296 ILE A C 1
ATOM 2339 O O . ILE A 1 296 ? -9.419 -1.904 27.270 1.00 90.44 296 ILE A O 1
ATOM 2343 N N . LYS A 1 297 ? -9.189 -3.840 26.158 1.00 91.62 297 LYS A N 1
ATOM 2344 C CA . LYS A 1 297 ? -10.370 -4.493 26.744 1.00 91.62 297 LYS A CA 1
ATOM 2345 C C . LYS A 1 297 ? -10.336 -4.543 28.271 1.00 91.62 297 LYS A C 1
ATOM 2347 O O . LYS A 1 297 ? -11.393 -4.422 28.879 1.00 91.62 297 LYS A O 1
ATOM 2352 N N . SER A 1 298 ? -9.160 -4.678 28.894 1.00 89.19 298 SER A N 1
ATOM 2353 C CA . SER A 1 298 ? -9.059 -4.746 30.360 1.00 89.19 298 SER A CA 1
ATOM 2354 C C . SER A 1 298 ? -9.348 -3.417 31.061 1.00 89.19 298 SER A C 1
ATOM 2356 O O . SER A 1 298 ? -9.497 -3.400 32.277 1.00 89.19 298 SER A O 1
ATOM 2358 N N . TYR A 1 299 ? -9.400 -2.310 30.316 1.00 87.56 299 TYR A N 1
ATOM 2359 C CA . TYR A 1 299 ? -9.676 -0.973 30.850 1.00 87.56 299 TYR A CA 1
ATOM 2360 C C . TYR A 1 299 ? -11.154 -0.573 30.727 1.00 87.56 299 TYR A C 1
ATOM 2362 O O . TYR A 1 299 ? -11.536 0.514 31.163 1.00 87.56 299 TYR A O 1
ATOM 2370 N N . PHE A 1 300 ? -11.986 -1.436 30.137 1.00 88.50 300 PHE A N 1
ATOM 2371 C CA . PHE A 1 300 ? -13.430 -1.248 30.062 1.00 88.50 300 PHE A CA 1
ATOM 2372 C C . PHE A 1 300 ? -14.148 -2.051 31.161 1.00 88.50 300 PHE A C 1
ATOM 2374 O O . PHE A 1 300 ? -13.673 -3.123 31.543 1.00 88.50 300 PHE A O 1
ATOM 2381 N N . PRO A 1 301 ? -15.303 -1.574 31.666 1.00 89.12 301 PRO A N 1
ATOM 2382 C CA . PRO A 1 301 ? -16.086 -2.314 32.648 1.00 89.12 301 PRO A CA 1
ATOM 2383 C C . PRO A 1 301 ? -16.485 -3.714 32.152 1.00 89.12 301 PRO A C 1
ATOM 2385 O O . PRO A 1 301 ? -16.766 -3.883 30.955 1.00 89.12 301 PRO A O 1
ATOM 2388 N N . PRO A 1 302 ? -16.594 -4.704 33.059 1.00 88.38 302 PRO A N 1
ATOM 2389 C CA . PRO A 1 302 ? -17.171 -6.003 32.735 1.00 88.38 302 PRO A CA 1
ATOM 2390 C C . PRO A 1 302 ? -18.556 -5.847 32.092 1.00 88.38 302 PRO A C 1
ATOM 2392 O O . PRO A 1 302 ? -19.383 -5.078 32.574 1.00 88.38 302 PRO A O 1
ATOM 2395 N N . GLY A 1 303 ? -18.799 -6.570 30.998 1.00 88.69 303 GLY A N 1
ATOM 2396 C CA . GLY A 1 303 ? -20.037 -6.470 30.214 1.00 88.69 303 GLY A CA 1
ATOM 2397 C C . GLY A 1 303 ? -19.960 -5.536 29.003 1.00 88.69 303 GLY A C 1
ATOM 2398 O O . GLY A 1 303 ? -20.889 -5.526 28.204 1.00 88.69 303 GLY A O 1
ATOM 2399 N N . THR A 1 304 ? -18.855 -4.804 28.810 1.00 93.31 304 THR A N 1
ATOM 2400 C CA . THR A 1 304 ? -18.640 -4.027 27.578 1.00 93.31 304 THR A CA 1
ATOM 2401 C C . THR A 1 304 ? -18.544 -4.958 26.366 1.00 93.31 304 THR A C 1
ATOM 2403 O O . THR A 1 304 ? -17.657 -5.812 26.292 1.00 93.31 304 THR A O 1
ATOM 2406 N N . GLU A 1 305 ? -19.441 -4.777 25.397 1.00 93.94 305 GLU A N 1
ATOM 2407 C CA . GLU A 1 305 ? -19.479 -5.568 24.164 1.00 93.94 305 GLU A CA 1
ATOM 2408 C C . GLU A 1 305 ? -18.487 -5.031 23.121 1.00 93.94 305 GLU A C 1
ATOM 2410 O O . GLU A 1 305 ? -18.363 -3.821 22.919 1.00 93.94 305 GLU A O 1
ATOM 2415 N N . PHE A 1 306 ? -17.795 -5.943 22.433 1.00 94.25 306 PHE A N 1
ATOM 2416 C CA . PHE A 1 306 ? -16.880 -5.635 21.332 1.00 94.25 306 PHE A CA 1
ATOM 2417 C C . PHE A 1 306 ? -17.262 -6.482 20.126 1.00 94.25 306 PHE A C 1
ATOM 2419 O O . PHE A 1 306 ? -17.021 -7.691 20.114 1.00 94.25 306 PHE A O 1
ATOM 2426 N N . GLU A 1 307 ? -17.824 -5.844 19.110 1.00 93.00 307 GLU A N 1
ATOM 2427 C CA . GLU A 1 307 ? -18.372 -6.512 17.932 1.00 93.00 307 GLU A CA 1
ATOM 2428 C C . GLU A 1 307 ? -17.576 -6.130 16.684 1.00 93.00 307 GLU A C 1
ATOM 2430 O O . GLU A 1 307 ? -17.156 -4.981 16.527 1.00 93.00 307 GLU A O 1
ATOM 2435 N N . GLU A 1 308 ? -17.366 -7.082 15.773 1.00 91.75 308 GLU A N 1
ATOM 2436 C CA . GLU A 1 308 ? -16.866 -6.739 14.442 1.00 91.75 308 GLU A CA 1
ATOM 2437 C C . GLU A 1 308 ? -17.917 -5.930 13.691 1.00 91.75 308 GLU A C 1
ATOM 2439 O O . GLU A 1 308 ? -19.104 -6.252 13.695 1.00 91.75 308 GLU A O 1
ATOM 2444 N N . TYR A 1 309 ? -17.462 -4.867 13.041 1.00 89.69 309 TYR A N 1
ATOM 2445 C CA . TYR A 1 309 ? -18.331 -3.933 12.359 1.00 89.69 309 TYR A CA 1
ATOM 2446 C C . TYR A 1 309 ? -17.741 -3.527 11.014 1.00 89.69 309 TYR A C 1
ATOM 2448 O O . TYR A 1 309 ? -16.531 -3.349 10.851 1.00 89.69 309 TYR A O 1
ATOM 2456 N N . TRP A 1 310 ? -18.630 -3.337 10.047 1.00 88.75 310 TRP A N 1
ATOM 2457 C CA . TRP A 1 310 ? -18.341 -2.625 8.816 1.00 88.75 310 TRP A CA 1
ATOM 2458 C C . TRP A 1 310 ? -19.455 -1.603 8.568 1.00 88.75 310 TRP A C 1
ATOM 2460 O O . TRP A 1 310 ? -20.629 -1.958 8.696 1.00 88.75 310 TRP A O 1
ATOM 2470 N N . PRO A 1 311 ? -19.145 -0.334 8.249 1.00 81.88 311 PRO A N 1
ATOM 2471 C CA . PRO A 1 311 ? -20.188 0.655 8.047 1.00 81.88 311 PRO A CA 1
ATOM 2472 C C . PRO A 1 311 ? -21.014 0.352 6.791 1.00 81.88 311 PRO A C 1
ATOM 2474 O O . PRO A 1 311 ? -20.485 0.212 5.694 1.00 81.88 311 PRO A O 1
ATOM 2477 N N . ASN A 1 312 ? -22.340 0.299 6.932 1.00 68.94 312 ASN A N 1
ATOM 2478 C CA . ASN A 1 312 ? -23.248 0.024 5.808 1.00 68.94 312 ASN A CA 1
ATOM 2479 C C . ASN A 1 312 ? -23.332 1.189 4.800 1.00 68.94 312 ASN A C 1
ATOM 2481 O O . ASN A 1 312 ? -23.731 0.990 3.659 1.00 68.94 312 ASN A O 1
ATOM 2485 N N . LYS A 1 313 ? -22.951 2.410 5.208 1.00 60.88 313 LYS A N 1
ATOM 2486 C CA . LYS A 1 313 ? -23.004 3.637 4.387 1.00 60.88 313 LYS A CA 1
ATOM 2487 C C . LYS A 1 313 ? -21.688 3.971 3.673 1.00 60.88 313 LYS A C 1
ATOM 2489 O O . LYS A 1 313 ? -21.489 5.099 3.242 1.00 60.88 313 LYS A O 1
ATOM 2494 N N . VAL A 1 314 ? -20.786 3.002 3.514 1.00 58.34 314 VAL A N 1
ATOM 2495 C CA . VAL A 1 314 ? -19.553 3.196 2.723 1.00 58.34 314 VAL A CA 1
ATOM 2496 C C . VAL A 1 314 ? -19.865 3.419 1.231 1.00 58.34 314 VAL A C 1
ATOM 2498 O O . VAL A 1 314 ? -19.007 3.861 0.480 1.00 58.34 314 VAL A O 1
ATOM 2501 N N . VAL A 1 315 ? -21.110 3.187 0.804 1.00 49.84 315 VAL A N 1
ATOM 2502 C CA . VAL A 1 315 ? -21.584 3.391 -0.573 1.00 49.84 315 VAL A CA 1
ATOM 2503 C C . VAL A 1 315 ? -21.573 4.875 -1.000 1.00 49.84 315 VAL A C 1
ATOM 2505 O O . VAL A 1 315 ? -21.435 5.143 -2.187 1.00 49.84 315 VAL A O 1
ATOM 2508 N N . ASP A 1 316 ? -21.576 5.827 -0.054 1.00 52.97 316 ASP A N 1
ATOM 2509 C CA . ASP A 1 316 ? -21.343 7.267 -0.310 1.00 52.97 316 ASP A CA 1
ATOM 2510 C C . ASP A 1 316 ? -19.884 7.690 -0.037 1.00 52.97 316 ASP A C 1
ATOM 2512 O O . ASP A 1 316 ? -19.569 8.870 0.147 1.00 52.97 316 ASP A O 1
ATOM 2516 N N . SER A 1 317 ? -18.960 6.729 0.061 1.00 60.91 317 SER A N 1
ATOM 2517 C CA . SER A 1 317 ? -17.559 7.031 0.326 1.00 60.91 317 SER A CA 1
ATOM 2518 C C . SER A 1 317 ? -16.923 7.690 -0.895 1.00 60.91 317 SER A C 1
ATOM 2520 O O . SER A 1 317 ? -16.868 7.105 -1.975 1.00 60.91 317 SER A O 1
ATOM 2522 N N . GLN A 1 318 ? -16.323 8.865 -0.683 1.00 74.50 318 GLN A N 1
ATOM 2523 C CA . GLN A 1 318 ? -15.451 9.566 -1.640 1.00 74.50 318 GLN A CA 1
ATOM 2524 C C . GLN A 1 318 ? -14.252 8.712 -2.110 1.00 74.50 318 GLN A C 1
ATOM 2526 O O . GLN A 1 318 ? -13.475 9.134 -2.960 1.00 74.50 318 GLN A O 1
ATOM 2531 N N . LEU A 1 319 ? -14.082 7.513 -1.539 1.00 83.25 319 LEU A N 1
ATOM 2532 C CA . LEU A 1 319 ? -13.042 6.551 -1.871 1.00 83.25 319 LEU A CA 1
ATOM 2533 C C . LEU A 1 319 ? -13.384 5.648 -3.063 1.00 83.25 319 LEU A C 1
ATOM 2535 O O . LEU A 1 319 ? -12.491 4.955 -3.553 1.00 83.25 319 LEU A O 1
ATOM 2539 N N . LEU A 1 320 ? -14.634 5.647 -3.532 1.00 83.75 320 LEU A N 1
ATOM 2540 C CA . LEU A 1 320 ? -15.017 5.028 -4.798 1.00 83.75 320 LEU A CA 1
ATOM 2541 C C . LEU A 1 320 ? -15.160 6.103 -5.877 1.00 83.75 320 LEU A C 1
ATOM 2543 O O . LEU A 1 320 ? -15.739 7.163 -5.651 1.00 83.75 320 LEU A O 1
ATOM 2547 N N . ILE A 1 321 ? -14.652 5.823 -7.073 1.00 82.06 321 ILE A N 1
ATOM 2548 C CA . ILE A 1 321 ? -14.941 6.643 -8.246 1.00 82.06 321 ILE A CA 1
ATOM 2549 C C . ILE A 1 321 ? -16.398 6.356 -8.611 1.00 82.06 321 ILE A C 1
ATOM 2551 O O . ILE A 1 321 ? -16.722 5.234 -9.002 1.00 82.06 321 ILE A O 1
ATOM 2555 N N . SER A 1 322 ? -17.289 7.340 -8.462 1.00 61.75 322 SER A N 1
ATOM 2556 C CA . SER A 1 322 ? -18.658 7.216 -8.964 1.00 61.75 322 SER A CA 1
ATOM 2557 C C . SER A 1 322 ? -18.587 6.914 -10.458 1.00 61.75 322 SER A C 1
ATOM 2559 O O . SER A 1 322 ? -18.127 7.751 -11.240 1.00 61.75 322 SER A O 1
ATOM 2561 N N . ALA A 1 323 ? -19.003 5.710 -10.853 1.00 44.78 323 ALA A N 1
ATOM 2562 C CA . ALA A 1 323 ? -19.224 5.408 -12.256 1.00 44.78 323 ALA A CA 1
ATOM 2563 C C . ALA A 1 323 ? -20.284 6.398 -12.754 1.00 44.78 323 ALA A C 1
ATOM 2565 O O . ALA A 1 323 ? -21.391 6.440 -12.218 1.00 44.78 323 ALA A O 1
ATOM 2566 N N . LYS A 1 324 ? -19.890 7.266 -13.687 1.00 34.34 324 LYS A N 1
ATOM 2567 C CA . LYS A 1 324 ? -20.823 8.140 -14.396 1.00 34.34 324 LYS A CA 1
ATOM 2568 C C . LYS A 1 324 ? -21.759 7.325 -15.270 1.00 34.34 324 LYS A C 1
ATOM 2570 O O . LYS A 1 324 ? -21.265 6.344 -15.871 1.00 34.34 324 LYS A O 1
#

Organism: Heliothis virescens (NCBI:txid7102)

Secondary structure (DSSP, 8-state):
-----------EE------HHHHHHHHHHHHHHHHHHHHHHHHHTT-PPS----------------HHHHHTPPP--------PPP--S---PPPTTHHHHTT-EEEEEETTEEEEEEEETTEEEEEHHHHIIIIIHHHHTTB-GGGGGG----EEEPPHHHHHHHHHIIIIISTTTT-SSPP-TT-EEEEHHHHHHHHHHHHHHHHHHHH----TT-SEEEEEETTTEEEEEEEETTEEEEEGGGEESS-HHHHHT-EEEEHHHHHHHHHHHHHTT--GGGT-SSEEEEEEHHHHHTTSPTT--EEEE--TTGGG-TTB----

pLDDT: mean 77.23, std 21.88, range [27.45, 98.12]

Sequence (324 aa):
MTDTTTTPTMVKVKTERPDEAEIRELAAKMVEANKAKALAASVAAARPPPGSLVGVAPPGSGGQMGILNFLARKPAANTTTELRPAPEGDKKTPAPDEASWKGHFGWDMLGKCHIPYIYRSTEKYVAVRMVEIKLLNKYLNYLHADIYSCTCIRSYYITEIEARLLNEINNRHCDGQFGREPFTQKDLVVRLSDAYEFYNFLDVCYNKLLRGTTNSKDKCGFIRINKESVVPYTVRDNQKFVPLFYFEGETDNLKLKADQLKGWDLSYLKFCCKVQGIRNELFASETCSVISLSDIKSYFPPGTEFEEYWPNKVVDSQLLISAK

Radius of gyration: 25.57 Å; chains: 1; bounding box: 62×50×100 Å